Protein AF-A0AAD9JLD4-F1 (afdb_monomer)

Mean predicted aligned error: 12.04 Å

Nearest PDB structures (foldseek):
  6qv0-assembly1_A  TM=1.720E-01  e=9.709E-02  Thermotoga maritima MSB8
  8jx7-assembly1_A  TM=1.804E-01  e=4.639E-01  Homo sapiens
  6quz-assembly1_B  TM=1.844E-01  e=3.171E-01  Thermotoga maritima MSB8
  5i7d-assembly1_A  TM=1.392E-01  e=9.928E-01  Homo sapiens
  5i6j-assembly1_A-2  TM=1.726E-01  e=2.217E+00  Homo sapiens

InterPro domains:
  IPR008521 Magnesium transporter NIPA [PF05653] (6-295)
  IPR008521 Magnesium transporter NIPA [PTHR12570] (6-309)
  IPR037185 Multidrug transporter EmrE superfamily [SSF103481] (50-124)

Organism: Ridgeia piscesae (NCBI:txid27915)

pLDDT: mean 80.13, std 19.77, range [29.23, 97.0]

Radius of gyration: 28.31 Å; Cα contacts (8 Å, |Δi|>4): 436; chains: 1; bounding box: 98×69×74 Å

Structure (mmCIF, N/CA/C/O backbone):
data_AF-A0AAD9JLD4-F1
#
_entry.id   AF-A0AAD9JLD4-F1
#
loop_
_atom_site.group_PDB
_atom_site.id
_atom_site.type_symbol
_atom_site.label_atom_id
_atom_site.label_alt_id
_atom_site.label_comp_id
_atom_si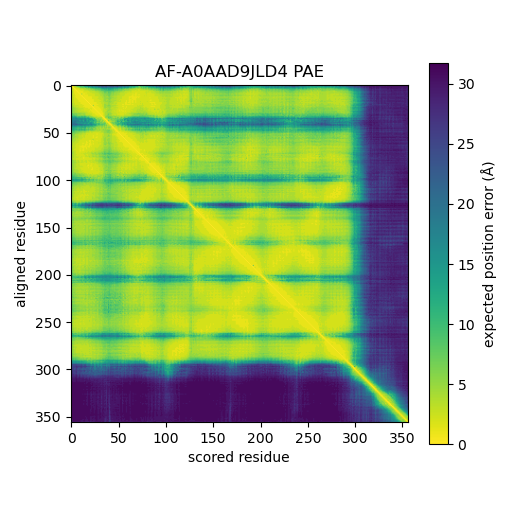te.label_asym_id
_atom_site.label_entity_id
_atom_site.label_seq_id
_atom_site.pdbx_PDB_ins_code
_atom_site.Cartn_x
_atom_site.Cartn_y
_atom_site.Cartn_z
_atom_site.occupancy
_atom_site.B_iso_or_equiv
_atom_site.auth_seq_id
_atom_site.auth_comp_id
_atom_site.auth_asym_id
_atom_site.auth_atom_id
_atom_site.pdbx_PDB_model_num
ATOM 1 N N . MET A 1 1 ? 25.766 -4.192 -7.483 1.00 49.06 1 MET A N 1
ATOM 2 C CA . MET A 1 1 ? 25.975 -3.222 -6.376 1.00 49.06 1 MET A CA 1
ATOM 3 C C . MET A 1 1 ? 24.962 -2.068 -6.400 1.00 49.06 1 MET A C 1
ATOM 5 O O . MET A 1 1 ? 24.533 -1.673 -5.326 1.00 49.06 1 MET A O 1
ATOM 9 N N . SER A 1 2 ? 24.531 -1.559 -7.571 1.00 63.84 2 SER A N 1
ATOM 10 C CA . SER A 1 2 ? 23.464 -0.533 -7.650 1.00 63.84 2 SER A CA 1
ATOM 11 C C . SER A 1 2 ? 22.071 -1.063 -7.278 1.00 63.84 2 SER A C 1
ATOM 13 O O . SER A 1 2 ? 21.377 -0.418 -6.512 1.00 63.84 2 SER A O 1
ATOM 15 N N . GLU A 1 3 ? 21.690 -2.261 -7.730 1.00 68.06 3 GLU A N 1
ATOM 16 C CA . GLU A 1 3 ? 20.344 -2.826 -7.496 1.00 68.06 3 GLU A CA 1
ATOM 17 C C . GLU A 1 3 ? 20.025 -3.064 -6.017 1.00 68.06 3 GLU A C 1
ATOM 19 O O . GLU A 1 3 ? 18.974 -2.686 -5.515 1.00 68.06 3 GLU A O 1
ATOM 24 N N . THR A 1 4 ? 20.966 -3.661 -5.281 1.00 77.88 4 THR A N 1
ATOM 25 C CA . THR A 1 4 ? 20.800 -3.897 -3.842 1.00 77.88 4 THR A CA 1
ATOM 26 C C . THR A 1 4 ? 20.688 -2.576 -3.082 1.00 77.88 4 THR A C 1
ATOM 28 O O . THR A 1 4 ? 19.932 -2.473 -2.122 1.00 77.88 4 THR A O 1
ATOM 31 N N . ARG A 1 5 ? 21.423 -1.551 -3.528 1.00 83.25 5 ARG A N 1
ATOM 32 C CA . ARG A 1 5 ? 21.362 -0.209 -2.951 1.00 83.25 5 ARG A CA 1
ATOM 33 C 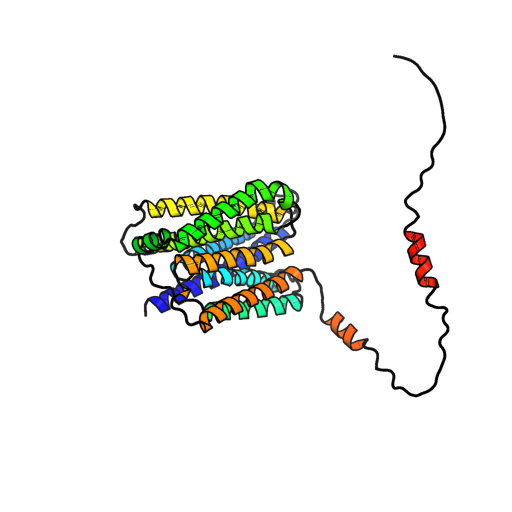C . ARG A 1 5 ? 20.001 0.437 -3.211 1.00 83.25 5 ARG A C 1
ATOM 35 O O . ARG A 1 5 ? 19.425 0.952 -2.261 1.00 83.25 5 ARG A O 1
ATOM 42 N N . ASP A 1 6 ? 19.481 0.368 -4.435 1.00 84.00 6 ASP A N 1
ATOM 43 C CA . ASP A 1 6 ? 18.162 0.910 -4.787 1.00 84.00 6 ASP A CA 1
ATOM 44 C C . ASP A 1 6 ? 17.058 0.233 -3.955 1.00 84.00 6 ASP A C 1
ATOM 46 O O . ASP A 1 6 ? 16.272 0.926 -3.313 1.00 84.00 6 ASP A O 1
ATOM 50 N N . PHE A 1 7 ? 17.099 -1.097 -3.811 1.00 86.75 7 PHE A N 1
ATOM 51 C CA . PHE A 1 7 ? 16.164 -1.830 -2.950 1.00 86.75 7 PHE A CA 1
ATOM 52 C C . PHE A 1 7 ? 16.200 -1.356 -1.486 1.00 86.75 7 PHE A C 1
ATOM 54 O O . PHE A 1 7 ? 15.153 -1.114 -0.884 1.00 86.75 7 PHE A O 1
ATOM 61 N N . TYR A 1 8 ? 17.392 -1.194 -0.895 1.00 90.00 8 TYR A N 1
ATOM 62 C CA . TYR A 1 8 ? 17.516 -0.707 0.485 1.00 90.00 8 TYR A CA 1
ATOM 63 C C . TYR A 1 8 ? 17.109 0.764 0.634 1.00 90.00 8 TYR A C 1
ATOM 65 O O . TYR A 1 8 ? 16.555 1.128 1.673 1.00 90.00 8 TYR A O 1
ATOM 73 N N . ILE A 1 9 ? 17.333 1.596 -0.389 1.00 90.75 9 ILE A N 1
ATOM 74 C CA . ILE A 1 9 ? 16.816 2.970 -0.435 1.00 90.75 9 ILE A CA 1
ATOM 75 C C . ILE A 1 9 ? 15.286 2.932 -0.416 1.00 90.75 9 ILE A C 1
ATOM 77 O O . ILE A 1 9 ? 14.678 3.574 0.439 1.00 90.75 9 ILE A O 1
ATOM 81 N N . GLY A 1 10 ? 14.661 2.135 -1.286 1.00 90.62 10 GLY A N 1
ATOM 82 C CA . GLY A 1 10 ? 13.208 1.985 -1.332 1.00 90.62 10 GLY A CA 1
ATOM 83 C C . GLY A 1 10 ? 12.623 1.453 -0.020 1.00 90.62 10 GLY A C 1
ATOM 84 O O . GLY A 1 10 ? 11.654 2.013 0.488 1.00 90.62 10 GLY A O 1
ATOM 85 N N . LEU A 1 11 ? 13.258 0.454 0.602 1.00 92.19 11 LEU A N 1
ATOM 86 C CA . LEU A 1 11 ? 12.875 -0.053 1.926 1.00 92.19 11 LEU A CA 1
ATOM 87 C C . LEU A 1 11 ? 12.987 1.028 3.019 1.00 92.19 11 LEU A C 1
ATOM 89 O O . LEU A 1 11 ? 12.086 1.179 3.850 1.00 92.19 11 LEU A O 1
ATOM 93 N N . GLY A 1 12 ? 14.077 1.798 3.022 1.00 93.88 12 GLY A N 1
ATOM 94 C CA . GLY A 1 12 ? 14.279 2.911 3.951 1.00 93.88 12 GLY A CA 1
ATOM 95 C C . GLY A 1 12 ? 13.224 4.008 3.783 1.00 93.88 12 GLY A C 1
ATOM 96 O O . GLY A 1 12 ? 12.674 4.498 4.772 1.00 93.88 12 GLY A O 1
ATOM 97 N N . LEU A 1 13 ? 12.875 4.349 2.540 1.00 94.00 13 LEU A N 1
ATOM 98 C CA . LEU A 1 13 ? 11.812 5.305 2.224 1.00 94.00 13 LEU A CA 1
ATOM 99 C C . LEU A 1 13 ? 10.430 4.767 2.646 1.00 94.00 13 LEU A C 1
ATOM 101 O O . LEU A 1 13 ? 9.673 5.474 3.312 1.00 94.00 13 LEU A O 1
ATOM 105 N N . ALA A 1 14 ? 10.108 3.505 2.354 1.00 93.88 14 ALA A N 1
ATOM 106 C CA . ALA A 1 14 ? 8.824 2.887 2.716 1.00 93.88 14 ALA A CA 1
ATOM 107 C C . ALA A 1 14 ? 8.619 2.797 4.242 1.00 93.88 14 ALA A C 1
ATOM 109 O O . ALA A 1 14 ? 7.539 3.073 4.772 1.00 93.88 14 ALA A O 1
ATOM 110 N N . THR A 1 15 ? 9.672 2.455 4.984 1.00 94.00 15 THR A N 1
ATOM 111 C CA . THR A 1 15 ? 9.620 2.420 6.453 1.00 94.00 15 THR A CA 1
ATOM 112 C C . THR A 1 15 ? 9.532 3.825 7.052 1.00 94.00 15 THR A C 1
ATOM 114 O O . THR A 1 15 ? 8.705 4.060 7.937 1.00 94.00 15 THR A O 1
ATOM 117 N N . SER A 1 16 ? 10.302 4.786 6.534 1.00 95.19 16 SER A N 1
ATOM 118 C CA . SER A 1 16 ? 10.269 6.185 6.991 1.00 95.19 16 SER A CA 1
ATOM 119 C C . SER A 1 16 ? 8.916 6.852 6.729 1.00 95.19 16 SER A C 1
ATOM 121 O O . SER A 1 16 ? 8.366 7.500 7.622 1.00 95.19 16 SER A O 1
ATOM 123 N N . SER A 1 17 ? 8.336 6.654 5.541 1.00 95.75 17 SER A N 1
ATOM 124 C CA . SER A 1 17 ? 6.987 7.139 5.219 1.00 95.75 17 SER A CA 1
ATOM 125 C C . SER A 1 17 ? 5.937 6.533 6.140 1.00 95.75 17 SER A C 1
ATOM 127 O O . SER A 1 17 ? 5.123 7.268 6.693 1.00 95.75 17 SER A O 1
ATOM 129 N N . SER A 1 18 ? 6.001 5.225 6.400 1.00 93.94 18 SER A N 1
ATOM 130 C CA . SER A 1 18 ? 5.081 4.555 7.324 1.00 93.94 18 SER A CA 1
ATOM 131 C C . SER A 1 18 ? 5.139 5.151 8.734 1.00 93.94 18 SER A C 1
ATOM 133 O O . SER A 1 18 ? 4.098 5.379 9.353 1.00 93.94 18 SER A O 1
ATOM 135 N N . VAL A 1 19 ? 6.337 5.468 9.236 1.00 94.62 19 VAL A N 1
ATOM 136 C CA . VAL A 1 19 ? 6.508 6.133 10.539 1.00 94.62 19 VAL A CA 1
ATOM 137 C C . VAL A 1 19 ? 5.909 7.540 10.533 1.00 94.62 19 VAL A C 1
ATOM 139 O O . VAL A 1 19 ? 5.205 7.903 11.481 1.00 94.62 19 VAL A O 1
ATOM 142 N N . LEU A 1 20 ? 6.144 8.324 9.478 1.00 94.56 20 LEU A N 1
ATOM 143 C CA . LEU A 1 20 ? 5.601 9.680 9.344 1.00 94.56 20 LEU A CA 1
ATOM 144 C C . LEU A 1 20 ? 4.073 9.681 9.248 1.00 94.56 20 LEU A C 1
ATOM 146 O O . LEU A 1 20 ? 3.416 10.377 10.026 1.00 94.56 20 LEU A O 1
ATOM 150 N N . ILE A 1 21 ? 3.506 8.852 8.369 1.00 93.81 21 ILE A N 1
ATOM 151 C CA . ILE A 1 21 ? 2.057 8.691 8.194 1.00 93.81 21 ILE A CA 1
ATOM 152 C C . ILE A 1 21 ? 1.430 8.221 9.509 1.00 93.81 21 ILE A C 1
ATOM 154 O O . ILE A 1 21 ? 0.474 8.835 9.991 1.00 93.81 21 ILE A O 1
ATOM 158 N N . GLY A 1 22 ? 2.008 7.202 10.149 1.00 91.12 22 GLY A N 1
ATOM 159 C CA . GLY A 1 22 ? 1.519 6.676 11.421 1.00 91.12 22 GLY A CA 1
ATOM 160 C C . GLY A 1 22 ? 1.527 7.720 12.544 1.00 91.12 22 GLY A C 1
ATOM 161 O O . GLY A 1 22 ? 0.554 7.860 13.292 1.00 91.12 22 GLY A O 1
ATOM 162 N N . SER A 1 23 ? 2.596 8.512 12.630 1.00 92.75 23 SER A N 1
ATOM 163 C CA . SER A 1 23 ? 2.719 9.607 13.601 1.00 92.75 23 SER A CA 1
ATOM 164 C C . SER A 1 23 ? 1.729 10.741 13.319 1.00 92.75 23 SER A C 1
ATOM 166 O O . SER A 1 23 ? 1.134 11.288 14.252 1.00 92.75 23 SER A O 1
ATOM 168 N N . SER A 1 24 ? 1.488 11.048 12.039 1.00 93.44 24 SER A N 1
ATOM 169 C CA . SER A 1 24 ? 0.576 12.110 11.600 1.00 93.44 24 SER A CA 1
ATOM 170 C C . SER A 1 24 ? -0.837 11.928 12.158 1.00 93.44 24 SER A C 1
ATOM 172 O O . SER A 1 24 ? -1.464 12.893 12.598 1.00 93.44 24 SER A O 1
ATOM 174 N N . PHE A 1 25 ? -1.336 10.686 12.207 1.00 89.50 25 PHE A N 1
ATOM 175 C CA . PHE A 1 25 ? -2.661 10.386 12.747 1.00 89.50 25 PHE A CA 1
ATOM 176 C C . PHE A 1 25 ? -2.768 10.741 14.228 1.00 89.50 25 PHE A C 1
ATOM 178 O O . PHE A 1 25 ? -3.788 11.277 14.656 1.00 89.50 25 PHE A O 1
ATOM 185 N N . ILE A 1 26 ? -1.713 10.490 15.001 1.00 91.88 26 ILE A N 1
ATOM 186 C CA . ILE A 1 26 ? -1.709 10.725 16.447 1.00 91.88 26 ILE A CA 1
ATOM 187 C C . ILE A 1 26 ? -1.562 12.208 16.764 1.00 91.88 26 ILE A C 1
ATOM 189 O O . ILE A 1 26 ? -2.278 12.718 17.625 1.00 91.88 26 ILE A O 1
ATOM 193 N N . VAL A 1 27 ? -0.716 12.917 16.016 1.00 89.75 27 VAL A N 1
ATOM 194 C CA . VAL A 1 27 ? -0.584 14.377 16.110 1.00 89.75 27 VAL A CA 1
ATOM 195 C C . VAL A 1 27 ? -1.914 15.063 15.777 1.00 89.75 27 VAL A C 1
ATOM 197 O O . VAL A 1 27 ? -2.408 15.853 16.583 1.00 89.75 27 VAL A O 1
ATOM 200 N N . LYS A 1 28 ? -2.561 14.689 14.660 1.00 88.56 28 LYS A N 1
ATOM 201 C CA . LYS A 1 28 ? -3.892 15.207 14.288 1.00 88.56 28 LYS A CA 1
ATOM 202 C C . LYS A 1 28 ? -4.943 14.888 15.347 1.00 88.56 28 LYS A C 1
ATOM 204 O O . LYS A 1 28 ? -5.717 15.763 15.720 1.00 88.56 28 LYS A O 1
ATOM 209 N N . LYS A 1 29 ? -4.966 13.652 15.858 1.00 86.62 29 LYS A N 1
ATOM 210 C CA . LYS A 1 29 ? -5.909 13.238 16.906 1.00 86.62 29 LYS A CA 1
ATOM 211 C C . LYS A 1 29 ? -5.729 14.061 18.183 1.00 86.62 29 LYS A C 1
ATOM 213 O O . LYS A 1 29 ? -6.723 14.493 18.758 1.00 86.62 29 LYS A O 1
ATOM 218 N N . LYS A 1 30 ? -4.486 14.329 18.591 1.00 86.56 30 LYS A N 1
ATOM 219 C CA . LYS A 1 30 ? -4.175 15.158 19.762 1.00 86.56 30 LYS A CA 1
ATOM 220 C C . LYS A 1 30 ? -4.613 16.615 19.572 1.00 86.56 30 LYS A C 1
ATOM 222 O O . LYS A 1 30 ? -5.227 17.164 20.480 1.00 86.56 30 LYS A O 1
ATOM 227 N N . ALA A 1 31 ? -4.372 17.201 18.397 1.00 85.62 31 ALA A N 1
ATOM 228 C CA . ALA A 1 31 ? -4.860 18.543 18.055 1.00 85.62 31 ALA A CA 1
ATOM 229 C C . ALA A 1 31 ? -6.398 18.611 18.097 1.00 85.62 31 ALA A C 1
ATOM 231 O O . ALA A 1 31 ? -6.987 19.503 18.700 1.00 85.62 31 ALA A O 1
ATOM 232 N N . LEU A 1 32 ? -7.067 17.596 17.542 1.00 85.25 32 LEU A N 1
ATOM 233 C CA . LEU A 1 32 ? -8.528 17.508 17.545 1.00 85.25 32 LEU A CA 1
ATOM 234 C C . LEU A 1 32 ? -9.127 17.361 18.954 1.00 85.25 32 LEU A C 1
ATOM 236 O O . LEU A 1 32 ? -10.206 17.887 19.217 1.00 85.25 32 LEU A O 1
ATOM 240 N N . GLN A 1 33 ? -8.443 16.658 19.858 1.00 82.56 33 GLN A N 1
ATOM 241 C CA . GLN A 1 33 ? -8.863 16.498 21.255 1.00 82.56 33 GLN A CA 1
ATOM 242 C C . GLN A 1 33 ? -8.641 17.755 22.109 1.00 82.56 33 GLN A C 1
ATOM 244 O O . GLN A 1 33 ? -9.281 17.883 23.149 1.00 82.56 33 GLN A O 1
ATOM 249 N N . ALA A 1 34 ? -7.764 18.673 21.688 1.00 81.19 34 ALA A N 1
ATOM 250 C CA . ALA A 1 34 ? -7.479 19.915 22.408 1.00 81.19 34 ALA A CA 1
ATOM 251 C C . ALA A 1 34 ? -8.560 21.000 22.216 1.00 81.19 34 ALA A C 1
ATOM 253 O O . ALA A 1 34 ? -8.536 22.024 22.898 1.00 81.19 34 ALA A O 1
ATOM 254 N N . LEU A 1 35 ? -9.516 20.790 21.305 1.00 81.06 35 LEU A N 1
ATOM 255 C CA . LEU A 1 35 ? -10.578 21.749 21.003 1.00 81.06 35 LEU A CA 1
ATOM 256 C C . LEU A 1 35 ? -11.805 21.550 21.893 1.00 81.06 35 LEU A C 1
ATOM 258 O O . LEU A 1 35 ? -12.237 20.427 22.146 1.00 81.06 35 LEU A O 1
ATOM 262 N N . SER A 1 36 ? -12.419 22.664 22.298 1.00 67.25 36 SER A N 1
ATOM 263 C CA . SER A 1 36 ? -13.660 22.677 23.083 1.00 67.25 36 SER A CA 1
ATOM 264 C C . SER A 1 36 ? -14.879 22.222 22.275 1.00 67.25 36 SER A C 1
ATOM 266 O O . SER A 1 36 ? -15.717 21.480 22.782 1.00 67.25 36 SER A O 1
ATOM 268 N N . VAL A 1 37 ? -14.965 22.632 21.006 1.00 75.69 37 VAL A N 1
ATOM 269 C CA . VAL A 1 37 ? -15.994 22.181 20.062 1.00 75.69 37 VAL A CA 1
ATOM 270 C C . VAL A 1 37 ? -15.392 21.109 19.169 1.00 75.69 37 VAL A C 1
ATOM 272 O O . VAL A 1 37 ? -14.406 21.347 18.467 1.00 75.69 37 VAL A O 1
ATOM 275 N N . ARG A 1 38 ? -15.998 19.920 19.173 1.00 73.75 38 ARG A N 1
ATOM 276 C CA . ARG A 1 38 ? -15.543 18.819 18.323 1.00 73.75 38 ARG A CA 1
ATOM 277 C C . ARG A 1 38 ? -15.758 19.172 16.853 1.00 73.75 38 ARG A C 1
ATOM 279 O O . ARG A 1 38 ? -16.821 19.659 16.476 1.00 73.75 38 ARG A O 1
ATOM 286 N N . ALA A 1 39 ? -14.788 18.831 16.006 1.00 70.56 39 ALA A N 1
ATOM 287 C CA . ALA A 1 39 ? -14.891 19.044 14.560 1.00 70.56 39 ALA A CA 1
ATOM 288 C C . ALA A 1 39 ? -16.150 18.388 13.950 1.00 70.56 39 ALA A C 1
ATOM 290 O O . ALA A 1 39 ? -16.803 18.981 13.100 1.00 70.56 39 ALA A O 1
ATOM 291 N N . GLY A 1 40 ? -16.563 17.221 14.464 1.00 63.88 40 GLY A N 1
ATOM 292 C CA . GLY A 1 40 ? -17.792 16.529 14.043 1.00 63.88 40 GLY A CA 1
ATOM 293 C C . GLY A 1 40 ? -19.108 17.235 14.407 1.00 63.88 40 GLY A C 1
ATOM 294 O O . GLY A 1 40 ? -20.164 16.778 13.996 1.00 63.88 40 GLY A O 1
ATOM 295 N N . GLN A 1 41 ? -19.061 18.333 15.166 1.00 69.69 41 GLN A N 1
ATOM 296 C CA . GLN A 1 41 ? -20.218 19.170 15.514 1.00 69.69 41 GLN A CA 1
ATOM 297 C C . GLN A 1 41 ? -20.224 20.504 14.738 1.00 69.69 41 GLN A C 1
ATOM 299 O O . GLN A 1 41 ? -20.912 21.441 15.130 1.00 69.69 41 GLN A O 1
ATOM 304 N N . GLY A 1 42 ? -19.439 20.614 13.656 1.00 67.75 42 GLY A N 1
ATOM 305 C CA . GLY A 1 42 ? -19.361 21.818 12.815 1.00 67.75 42 GLY A CA 1
ATOM 306 C C . GLY A 1 42 ? -18.329 22.860 13.269 1.00 67.75 42 GLY A C 1
ATOM 307 O O . GLY A 1 42 ? -18.333 23.987 12.781 1.00 67.75 42 GLY A O 1
ATOM 308 N N . GLY A 1 43 ? -17.437 22.509 14.203 1.00 74.19 43 GLY A N 1
ATOM 309 C CA . GLY A 1 43 ? -16.376 23.398 14.682 1.00 74.19 43 GLY A CA 1
ATOM 310 C C . GLY A 1 43 ? -15.138 23.409 13.777 1.00 74.19 43 GLY A C 1
ATOM 311 O O . GLY A 1 43 ? -14.410 22.423 13.708 1.00 74.19 43 GLY A O 1
ATOM 312 N N . TYR A 1 44 ? -14.824 24.556 13.168 1.00 78.38 44 TYR A N 1
ATOM 313 C CA . TYR A 1 44 ? -13.614 24.755 12.343 1.00 78.38 44 TYR A CA 1
ATOM 314 C C . TYR A 1 44 ? -12.374 25.215 13.137 1.00 78.38 44 TYR A C 1
ATOM 316 O O . TYR A 1 44 ? -11.368 25.618 12.555 1.00 78.38 44 TYR A O 1
ATOM 324 N N . GLY A 1 45 ? -12.421 25.170 14.474 1.00 77.38 45 GLY A N 1
ATOM 325 C CA . GLY A 1 45 ? -11.354 25.692 15.340 1.00 77.38 45 GLY A CA 1
ATOM 326 C C . GLY A 1 45 ? -9.994 25.009 15.153 1.00 77.38 45 GLY A C 1
ATOM 327 O O . GLY A 1 45 ? -8.963 25.647 15.351 1.00 77.38 45 GLY A O 1
ATOM 328 N N . TYR A 1 46 ? -9.979 23.749 14.704 1.00 79.50 46 TYR A N 1
ATOM 329 C CA . TYR A 1 46 ? -8.748 22.985 14.470 1.00 79.50 46 TYR A CA 1
ATOM 330 C C . TYR A 1 46 ? -7.860 23.590 13.376 1.00 79.50 46 TYR A C 1
ATOM 332 O O . TYR A 1 46 ? -6.649 23.405 13.411 1.00 79.50 46 TYR A O 1
ATOM 340 N N . LEU A 1 47 ? -8.431 24.350 12.432 1.00 84.69 47 LEU A N 1
ATOM 341 C CA . LEU A 1 47 ? -7.671 24.989 11.350 1.00 84.69 47 LEU A CA 1
ATOM 342 C C . LEU A 1 47 ? -6.706 26.070 11.857 1.00 84.69 47 LEU A C 1
ATOM 344 O O . LEU A 1 47 ? -5.789 26.455 11.134 1.00 84.69 47 LEU A O 1
ATOM 348 N N . ARG A 1 48 ? -6.905 26.568 13.085 1.00 80.94 48 ARG A N 1
ATOM 349 C CA . ARG A 1 48 ? -6.009 27.533 13.738 1.00 80.94 48 ARG A CA 1
ATOM 350 C C . ARG A 1 48 ? -4.932 26.867 14.595 1.00 80.94 48 ARG A C 1
ATOM 352 O O . ARG A 1 48 ? -4.010 27.554 15.023 1.00 80.94 48 ARG A O 1
ATOM 359 N N . ASP A 1 49 ? -5.042 25.566 14.859 1.00 85.19 49 ASP A N 1
ATOM 360 C CA . ASP A 1 49 ? -4.092 24.845 15.703 1.00 85.19 49 ASP A CA 1
ATOM 361 C C . ASP A 1 49 ? -2.825 24.490 14.893 1.00 85.19 49 ASP A C 1
ATOM 363 O O . ASP A 1 49 ? -2.914 23.749 13.904 1.00 85.19 49 ASP A O 1
ATOM 367 N N . PRO A 1 50 ? -1.630 24.978 15.282 1.00 88.06 50 PRO A N 1
ATOM 368 C CA . PRO A 1 50 ? -0.384 24.627 14.602 1.00 88.06 50 PRO A CA 1
ATOM 369 C C . PRO A 1 50 ? -0.075 23.124 14.678 1.00 88.06 50 PRO A C 1
ATOM 371 O O . PRO A 1 50 ? 0.567 22.585 13.774 1.00 88.06 50 PRO A O 1
ATOM 374 N N . LEU A 1 51 ? -0.555 22.421 15.710 1.00 87.75 51 LEU A N 1
ATOM 375 C CA . LEU A 1 51 ? -0.374 20.979 15.856 1.00 87.75 51 LEU A CA 1
ATOM 376 C C . LEU A 1 51 ? -1.180 20.204 14.803 1.00 87.75 51 LEU A C 1
ATOM 378 O O . LEU A 1 51 ? -0.713 19.180 14.303 1.00 87.75 51 LEU A O 1
ATOM 382 N N . TRP A 1 52 ? -2.358 20.701 14.414 1.00 90.62 52 TRP A N 1
ATOM 383 C CA . TRP A 1 52 ? -3.139 20.095 13.334 1.00 90.62 52 TRP A CA 1
ATOM 384 C C . TRP A 1 52 ? -2.410 20.213 11.992 1.00 90.62 52 TRP A C 1
ATOM 386 O O . TRP A 1 52 ? -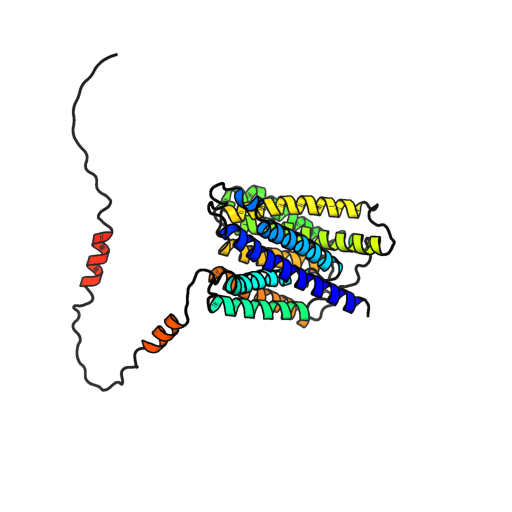2.264 19.214 11.282 1.00 90.62 52 TRP A O 1
ATOM 396 N N . TRP A 1 53 ? -1.877 21.400 11.683 1.00 90.50 53 TRP A N 1
ATOM 397 C CA . TRP A 1 53 ? -1.082 21.625 10.474 1.00 90.50 53 TRP A CA 1
ATOM 398 C C . TRP A 1 53 ? 0.206 20.807 10.463 1.00 90.50 53 TRP A C 1
ATOM 400 O O . TRP A 1 53 ? 0.533 20.242 9.424 1.00 90.50 53 TRP A O 1
ATOM 410 N N . LEU A 1 54 ? 0.887 20.656 11.604 1.00 92.25 54 LEU A N 1
ATOM 411 C CA . LEU A 1 54 ? 2.028 19.742 11.726 1.00 92.25 54 LEU A CA 1
ATOM 412 C C . LEU A 1 54 ? 1.631 18.304 11.362 1.00 92.25 54 LEU A C 1
ATOM 414 O O . LEU A 1 54 ? 2.333 17.620 10.623 1.00 92.25 54 LEU A O 1
ATOM 418 N N . GLY A 1 55 ? 0.475 17.844 11.837 1.00 89.62 55 GLY A N 1
ATOM 419 C CA . GLY A 1 55 ? -0.052 16.538 11.461 1.00 89.62 55 GLY A CA 1
ATOM 420 C C . GLY A 1 55 ? -0.361 16.422 9.962 1.00 89.62 55 GLY A C 1
ATOM 421 O O . GLY A 1 55 ? -0.092 15.387 9.356 1.00 89.62 55 GLY A O 1
ATOM 422 N N . MET A 1 56 ? -0.882 17.475 9.334 1.00 87.94 56 MET A N 1
ATOM 423 C CA . MET A 1 56 ? -1.129 17.498 7.887 1.00 87.94 56 MET A CA 1
ATOM 424 C C . MET A 1 56 ? 0.170 17.505 7.069 1.00 87.94 56 MET A C 1
ATOM 426 O O . MET A 1 56 ? 0.272 16.757 6.096 1.00 87.94 56 MET A O 1
ATOM 430 N N . THR A 1 57 ? 1.183 18.279 7.471 1.00 91.50 57 THR A N 1
ATOM 431 C CA . THR A 1 57 ? 2.478 18.323 6.771 1.00 91.50 57 THR A CA 1
ATOM 432 C C . THR A 1 57 ? 3.246 17.011 6.907 1.00 91.50 57 THR A C 1
ATOM 434 O O . THR A 1 57 ? 3.829 16.559 5.924 1.00 91.50 57 THR A O 1
ATOM 437 N N . MET A 1 58 ? 3.192 16.351 8.071 1.00 92.75 58 MET A N 1
ATOM 438 C CA . MET A 1 58 ? 3.752 15.004 8.262 1.00 92.75 58 MET A CA 1
ATOM 439 C C . MET A 1 58 ? 3.062 13.951 7.388 1.00 92.75 58 MET A C 1
ATOM 441 O O . MET A 1 58 ? 3.723 13.049 6.880 1.00 92.75 58 MET A O 1
ATOM 445 N N . MET A 1 59 ? 1.740 14.050 7.210 1.00 92.44 59 MET A N 1
ATOM 446 C CA . MET A 1 59 ? 1.010 13.158 6.306 1.00 92.44 59 MET A CA 1
ATOM 447 C C . MET A 1 59 ? 1.440 13.392 4.854 1.00 92.44 59 MET A C 1
ATOM 449 O O . MET A 1 59 ? 1.790 12.437 4.170 1.00 92.44 59 MET A O 1
ATOM 453 N N . ALA A 1 60 ? 1.472 14.649 4.403 1.00 90.12 60 ALA A N 1
ATOM 454 C CA . ALA A 1 60 ? 1.865 14.992 3.038 1.00 90.12 60 ALA A CA 1
ATOM 455 C C . ALA A 1 60 ? 3.306 14.560 2.718 1.00 90.12 60 ALA A C 1
ATOM 457 O O . ALA A 1 60 ? 3.548 13.952 1.679 1.00 90.12 60 ALA A O 1
ATOM 458 N N . SER A 1 61 ? 4.261 14.813 3.620 1.00 92.88 61 SER A N 1
ATOM 459 C CA . SER A 1 61 ? 5.648 14.371 3.431 1.00 92.88 61 SER A CA 1
ATOM 460 C C . SER A 1 61 ? 5.773 12.849 3.442 1.00 92.88 61 SER A C 1
ATOM 462 O O . SER A 1 61 ? 6.501 12.294 2.620 1.00 92.88 61 SER A O 1
ATOM 464 N N . GLY A 1 62 ? 5.028 12.170 4.318 1.00 92.44 62 GLY A N 1
ATOM 465 C CA . GLY A 1 62 ? 4.941 10.716 4.353 1.00 92.44 62 GLY A CA 1
ATOM 466 C C . GLY A 1 62 ? 4.457 10.127 3.027 1.00 92.44 62 GLY A C 1
ATOM 467 O O . GLY A 1 62 ? 5.103 9.224 2.505 1.00 92.44 62 GLY A O 1
ATOM 468 N N . GLU A 1 63 ? 3.394 10.676 2.438 1.00 90.75 63 GLU A N 1
ATOM 469 C CA . GLU A 1 63 ? 2.888 10.235 1.129 1.00 90.75 63 GLU A CA 1
ATOM 470 C C . GLU A 1 63 ? 3.881 10.514 -0.011 1.00 90.75 63 GLU A C 1
ATOM 472 O O . GLU A 1 63 ? 4.093 9.651 -0.861 1.00 90.75 63 GLU A O 1
ATOM 477 N N . CYS A 1 64 ? 4.568 11.663 -0.009 1.00 90.25 64 CYS A N 1
ATOM 478 C CA . CYS A 1 64 ? 5.623 11.947 -0.991 1.00 90.25 64 CYS A CA 1
ATOM 479 C C . CYS A 1 64 ? 6.791 10.952 -0.893 1.00 90.25 64 CYS A C 1
ATOM 481 O O . CYS A 1 64 ? 7.304 10.487 -1.911 1.00 90.25 64 CYS A O 1
ATOM 483 N N . ILE A 1 65 ? 7.207 10.601 0.327 1.00 93.38 65 ILE A N 1
ATOM 484 C CA . ILE A 1 65 ? 8.265 9.611 0.564 1.00 93.38 65 ILE A CA 1
ATOM 485 C C . ILE A 1 65 ? 7.788 8.206 0.168 1.00 93.38 65 ILE A C 1
ATOM 487 O O . ILE A 1 65 ? 8.564 7.437 -0.394 1.00 93.38 65 ILE A O 1
ATOM 491 N N . ASN A 1 66 ? 6.519 7.872 0.416 1.00 93.50 66 ASN A N 1
ATOM 492 C CA . ASN A 1 66 ? 5.913 6.608 -0.003 1.00 93.50 66 ASN A CA 1
ATOM 493 C C . ASN A 1 66 ? 5.870 6.494 -1.535 1.00 93.50 66 ASN A C 1
ATOM 495 O O . ASN A 1 66 ? 6.250 5.472 -2.100 1.00 93.50 66 ASN A O 1
ATOM 499 N N . PHE A 1 67 ? 5.491 7.576 -2.219 1.00 90.12 67 PHE A N 1
ATOM 500 C CA . PHE A 1 67 ? 5.564 7.665 -3.675 1.00 90.12 67 PHE A CA 1
ATOM 501 C C . PHE A 1 67 ? 6.997 7.470 -4.183 1.00 90.12 67 PHE A C 1
ATOM 503 O O . PHE A 1 67 ? 7.224 6.671 -5.089 1.00 90.12 67 PHE A O 1
ATOM 510 N N . ALA A 1 68 ? 7.976 8.132 -3.558 1.00 90.19 68 ALA A N 1
ATOM 511 C CA . ALA A 1 68 ? 9.383 7.935 -3.890 1.00 90.19 68 ALA A CA 1
ATOM 512 C C . ALA A 1 68 ? 9.829 6.479 -3.672 1.00 90.19 68 ALA A C 1
ATOM 514 O O . ALA A 1 68 ? 10.579 5.954 -4.487 1.00 90.19 68 ALA A O 1
ATOM 515 N N . ALA A 1 69 ? 9.340 5.796 -2.631 1.00 91.75 69 ALA A N 1
ATOM 516 C CA . ALA A 1 69 ? 9.667 4.393 -2.377 1.00 91.75 69 ALA A CA 1
ATOM 517 C C . ALA A 1 69 ? 9.263 3.472 -3.542 1.00 91.75 69 ALA A C 1
ATOM 519 O O . ALA A 1 69 ? 10.039 2.585 -3.897 1.00 91.75 69 ALA A O 1
ATOM 520 N N . TYR A 1 70 ? 8.118 3.716 -4.192 1.00 88.06 70 TYR A N 1
ATOM 521 C CA . TYR A 1 70 ? 7.692 2.95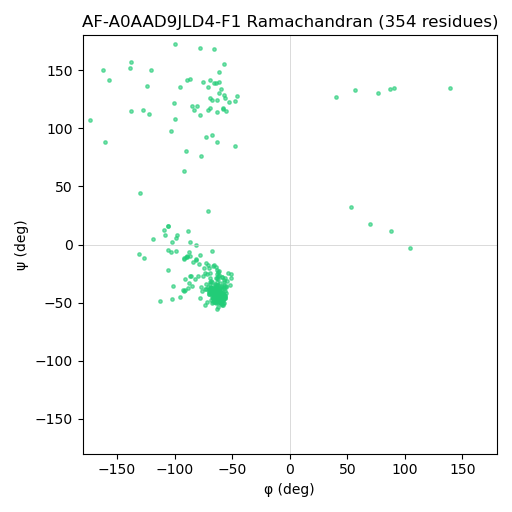2 -5.375 1.00 88.06 70 TYR A CA 1
ATOM 522 C C . TYR A 1 70 ? 8.626 3.104 -6.586 1.00 88.06 70 TYR A C 1
ATOM 524 O O . TYR A 1 70 ? 8.584 2.260 -7.475 1.00 88.06 70 TYR A O 1
ATOM 532 N N . ALA A 1 71 ? 9.467 4.143 -6.634 1.00 86.88 71 ALA A N 1
ATOM 533 C CA . ALA A 1 71 ? 10.457 4.328 -7.699 1.00 86.88 71 ALA A CA 1
ATOM 534 C C . ALA A 1 71 ? 11.747 3.505 -7.494 1.00 86.88 71 ALA A C 1
ATOM 536 O O . ALA A 1 71 ? 12.574 3.429 -8.403 1.00 86.88 71 ALA A O 1
ATOM 537 N N . PHE A 1 72 ? 11.947 2.940 -6.297 1.00 86.06 72 PHE A N 1
ATOM 538 C CA . PHE A 1 72 ? 13.172 2.225 -5.913 1.00 86.06 72 PHE A CA 1
ATOM 539 C C . PHE A 1 72 ? 12.925 0.810 -5.368 1.00 86.06 72 PHE A C 1
ATOM 541 O O . PHE A 1 72 ? 13.881 0.065 -5.154 1.00 86.06 72 PHE A O 1
ATOM 548 N N . ALA A 1 73 ? 11.674 0.458 -5.064 1.00 88.44 73 ALA A N 1
ATOM 549 C CA . ALA A 1 73 ? 11.306 -0.828 -4.492 1.00 88.44 73 ALA A CA 1
ATOM 550 C C . ALA A 1 73 ? 10.021 -1.393 -5.120 1.00 88.44 73 ALA A C 1
ATOM 552 O O . ALA A 1 73 ? 9.126 -0.646 -5.529 1.00 88.44 73 ALA A O 1
ATOM 553 N N . PRO A 1 74 ? 9.879 -2.732 -5.138 1.00 86.31 74 PRO A N 1
ATOM 554 C CA . PRO A 1 74 ? 8.710 -3.397 -5.697 1.00 86.31 74 PRO A CA 1
ATOM 555 C C . PRO A 1 74 ? 7.434 -3.060 -4.917 1.00 86.31 74 PRO A C 1
ATOM 557 O O . PRO A 1 74 ? 7.407 -3.082 -3.682 1.00 86.31 74 PRO A O 1
ATOM 560 N N . ALA A 1 75 ? 6.334 -2.842 -5.644 1.00 88.56 75 ALA A N 1
ATOM 561 C CA . ALA A 1 75 ? 5.028 -2.574 -5.044 1.00 88.56 75 ALA A CA 1
ATOM 562 C C . ALA A 1 75 ? 4.554 -3.740 -4.158 1.00 88.56 75 ALA A C 1
ATOM 564 O O . ALA A 1 75 ? 3.969 -3.511 -3.100 1.00 88.56 75 ALA A O 1
ATOM 565 N N . THR A 1 76 ? 4.916 -4.974 -4.535 1.00 88.38 76 THR A N 1
ATOM 566 C CA . THR A 1 76 ? 4.719 -6.210 -3.759 1.00 88.38 76 THR A CA 1
ATOM 567 C C . THR A 1 76 ? 5.224 -6.108 -2.312 1.00 88.38 76 THR A C 1
ATOM 569 O O . THR A 1 76 ? 4.675 -6.765 -1.434 1.00 88.38 76 THR A O 1
ATOM 572 N N . MET A 1 77 ? 6.235 -5.275 -2.040 1.00 91.44 77 MET A N 1
ATOM 573 C CA . MET A 1 77 ? 6.790 -5.058 -0.698 1.00 91.44 77 MET A CA 1
ATOM 574 C C . MET A 1 77 ? 6.314 -3.742 -0.076 1.00 91.44 77 MET A C 1
ATOM 576 O O . MET A 1 77 ? 5.862 -3.732 1.070 1.00 91.44 77 MET A O 1
ATOM 580 N N . VAL A 1 78 ? 6.365 -2.642 -0.834 1.00 91.44 78 VAL A N 1
ATOM 581 C CA . VAL A 1 78 ? 6.014 -1.300 -0.335 1.00 91.44 78 VAL A CA 1
ATOM 582 C C . VAL A 1 78 ? 4.562 -1.247 0.151 1.00 91.44 78 VAL A C 1
ATOM 584 O O . VAL A 1 78 ? 4.282 -0.693 1.215 1.00 91.44 78 VAL A O 1
ATOM 587 N N . THR A 1 79 ? 3.634 -1.872 -0.577 1.00 91.25 79 THR A N 1
ATOM 588 C CA . THR A 1 79 ? 2.210 -1.828 -0.234 1.00 91.25 79 THR A CA 1
ATOM 589 C C . THR A 1 79 ? 1.880 -2.561 1.072 1.00 91.25 79 THR A C 1
ATOM 591 O O . THR A 1 79 ? 1.267 -1.933 1.943 1.00 91.25 79 THR A O 1
ATOM 594 N N . PRO A 1 80 ? 2.313 -3.821 1.297 1.00 88.56 80 PRO A N 1
ATOM 595 C CA . PRO A 1 80 ? 2.133 -4.460 2.595 1.00 88.56 80 PRO A CA 1
ATOM 596 C C . PRO A 1 80 ? 2.761 -3.679 3.755 1.00 88.56 80 PRO A C 1
ATOM 598 O O . PRO A 1 80 ? 2.164 -3.596 4.833 1.00 88.56 80 PRO A O 1
ATOM 601 N N . LEU A 1 81 ? 3.922 -3.053 3.529 1.00 89.56 81 LEU A N 1
ATOM 602 C CA . LEU A 1 81 ? 4.637 -2.271 4.542 1.00 89.56 81 LEU A CA 1
ATOM 603 C C . LEU A 1 81 ? 3.842 -1.076 5.063 1.00 89.56 81 LEU A C 1
ATOM 605 O O . LEU A 1 81 ? 4.053 -0.680 6.209 1.00 89.56 81 LEU A O 1
ATOM 609 N N . GLY A 1 82 ? 2.867 -0.571 4.302 1.00 87.31 82 GLY A N 1
ATOM 610 C CA . GLY A 1 82 ? 1.931 0.449 4.774 1.00 87.31 82 GLY A CA 1
ATOM 611 C C . GLY A 1 82 ? 1.213 0.064 6.079 1.00 87.31 82 GLY A C 1
ATOM 612 O O . GLY A 1 82 ? 0.859 0.946 6.864 1.00 87.31 82 GLY A O 1
ATOM 613 N N . ALA A 1 83 ? 1.080 -1.234 6.391 1.00 88.81 83 ALA A N 1
ATOM 614 C CA . ALA A 1 83 ? 0.569 -1.723 7.677 1.00 88.81 83 ALA A CA 1
ATOM 615 C C . ALA A 1 83 ? 1.389 -1.248 8.889 1.00 88.81 83 ALA A C 1
ATOM 617 O O . ALA A 1 83 ? 0.847 -1.089 9.987 1.00 88.81 83 ALA A O 1
ATOM 618 N N . LEU A 1 84 ? 2.687 -0.982 8.701 1.00 90.62 84 LEU A N 1
ATOM 619 C CA . LEU A 1 84 ? 3.553 -0.438 9.745 1.00 90.62 84 LEU A CA 1
ATOM 620 C C . LEU A 1 84 ? 3.084 0.947 10.203 1.00 90.62 84 LEU A C 1
ATOM 622 O O . LEU A 1 84 ? 3.246 1.270 11.377 1.00 90.62 84 LEU A O 1
ATOM 626 N N . SER A 1 85 ? 2.444 1.742 9.336 1.00 90.88 85 SER A N 1
ATOM 627 C CA . SER A 1 85 ? 1.882 3.039 9.738 1.00 90.88 85 SER A CA 1
ATOM 628 C C . SER A 1 85 ? 0.785 2.884 10.795 1.00 90.88 85 SER A C 1
ATOM 630 O O . SER A 1 85 ? 0.778 3.611 11.789 1.00 90.88 85 SER A O 1
ATOM 632 N N . VAL A 1 86 ? -0.073 1.866 10.654 1.00 88.12 86 VAL A N 1
ATOM 633 C CA . VAL A 1 86 ? -1.133 1.538 11.619 1.00 88.12 86 VAL A CA 1
ATOM 634 C C . VAL A 1 86 ? -0.525 1.092 12.950 1.00 88.12 86 VAL A C 1
ATOM 636 O O . VAL A 1 86 ? -0.979 1.519 14.013 1.00 88.12 86 VAL A O 1
ATOM 639 N N . LEU A 1 87 ? 0.542 0.288 12.901 1.00 89.12 87 LEU A N 1
ATOM 640 C CA . LEU A 1 87 ? 1.290 -0.136 14.087 1.00 89.12 87 LEU A CA 1
ATOM 641 C C . LEU A 1 87 ? 1.908 1.065 14.813 1.00 89.12 87 LEU A C 1
ATOM 643 O O . LEU A 1 87 ? 1.740 1.204 16.027 1.00 89.12 87 LEU A O 1
ATOM 647 N N . VAL A 1 88 ? 2.583 1.957 14.082 1.00 90.56 88 VAL A N 1
ATOM 648 C CA . VAL A 1 88 ? 3.191 3.174 14.641 1.00 90.56 88 VAL A CA 1
ATOM 649 C C . VAL A 1 88 ? 2.122 4.061 15.276 1.00 90.56 88 VAL A C 1
ATOM 651 O O . VAL A 1 88 ? 2.302 4.499 16.415 1.00 90.56 88 VAL A O 1
ATOM 654 N N . SER A 1 89 ? 0.980 4.261 14.607 1.00 88.50 89 SER A N 1
ATOM 655 C CA . SER A 1 89 ? -0.160 4.976 15.188 1.00 88.50 89 SER A CA 1
ATOM 656 C C . SER A 1 89 ? -0.642 4.320 16.481 1.00 88.50 89 SER A C 1
ATOM 658 O O . SER A 1 89 ? -0.816 5.012 17.479 1.00 88.50 89 SER A O 1
ATOM 660 N N . ALA A 1 90 ? -0.830 3.000 16.505 1.00 86.31 90 ALA A N 1
ATOM 661 C CA . ALA A 1 90 ? -1.322 2.286 17.683 1.00 86.31 90 ALA A CA 1
ATOM 662 C C . ALA A 1 90 ? -0.367 2.413 18.886 1.00 86.31 90 ALA A C 1
ATOM 664 O O . ALA A 1 90 ? -0.799 2.690 20.009 1.00 86.31 90 ALA A O 1
ATOM 665 N N . VAL A 1 91 ? 0.941 2.274 18.655 1.00 87.56 91 VAL A N 1
ATOM 666 C CA . VAL A 1 91 ? 1.967 2.415 19.701 1.00 87.56 91 VAL A CA 1
ATOM 667 C C . VAL A 1 91 ? 2.037 3.853 20.220 1.00 87.56 91 VAL A C 1
ATOM 669 O O . VAL A 1 91 ? 2.070 4.070 21.436 1.00 87.56 91 VAL A O 1
ATOM 672 N N . LEU A 1 92 ? 2.029 4.845 19.325 1.00 87.06 92 LEU A N 1
ATOM 673 C CA . LEU A 1 92 ? 2.058 6.258 19.708 1.00 87.06 92 LEU A CA 1
ATOM 674 C C . LEU A 1 92 ? 0.766 6.700 20.396 1.00 87.06 92 LEU A C 1
ATOM 676 O O . LEU A 1 92 ? 0.841 7.462 21.355 1.00 87.06 92 LEU A O 1
ATOM 680 N N . ALA A 1 93 ? -0.397 6.193 19.984 1.00 86.56 93 ALA A N 1
ATOM 681 C CA . ALA A 1 93 ? -1.660 6.424 20.680 1.00 86.56 93 ALA A CA 1
ATOM 682 C C . ALA A 1 93 ? -1.571 5.963 22.140 1.00 86.56 93 ALA A C 1
ATOM 684 O O . ALA A 1 93 ? -1.953 6.691 23.057 1.00 86.56 93 ALA A O 1
ATOM 685 N N . SER A 1 94 ? -0.974 4.792 22.371 1.00 85.69 94 SER A N 1
ATOM 686 C CA . SER A 1 94 ? -0.810 4.274 23.725 1.00 85.69 94 SER A CA 1
ATOM 687 C C . SER A 1 94 ? 0.131 5.113 24.585 1.00 85.69 94 SER A C 1
ATOM 689 O O . SER A 1 94 ? -0.157 5.358 25.756 1.00 85.69 94 SER A O 1
ATOM 691 N N . ARG A 1 95 ? 1.229 5.610 24.004 1.00 86.44 95 ARG A N 1
ATOM 692 C CA . ARG A 1 95 ? 2.214 6.429 24.729 1.00 86.44 95 ARG A CA 1
ATOM 693 C C . ARG A 1 95 ? 1.774 7.880 24.930 1.00 86.44 95 ARG A C 1
ATOM 695 O O . ARG A 1 95 ? 1.935 8.410 26.021 1.00 86.44 95 ARG A O 1
ATOM 702 N N . MET A 1 96 ? 1.265 8.534 23.887 1.00 84.56 96 MET A N 1
ATOM 703 C CA . MET A 1 96 ? 0.998 9.979 23.885 1.00 84.56 96 MET A CA 1
ATOM 704 C C . MET A 1 96 ? -0.415 10.347 24.332 1.00 84.56 96 MET A C 1
ATOM 706 O O . MET A 1 96 ? -0.600 11.447 24.850 1.00 84.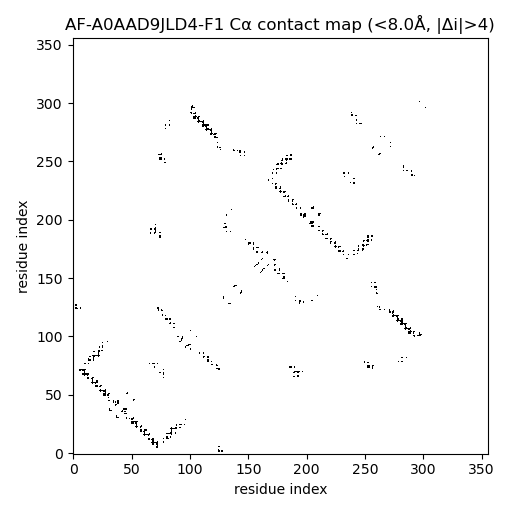56 96 MET A O 1
ATOM 710 N N . LEU A 1 97 ? -1.403 9.476 24.095 1.00 81.69 97 LEU A N 1
ATOM 711 C CA . LEU A 1 97 ? -2.804 9.710 24.472 1.00 81.69 97 LEU A CA 1
ATOM 712 C C . LEU A 1 97 ? -3.221 8.868 25.688 1.00 81.69 97 LEU A C 1
ATOM 714 O O . LEU A 1 97 ? -4.338 9.010 26.174 1.00 81.69 97 LEU A O 1
ATOM 718 N N . GLY A 1 98 ? -2.342 7.991 26.185 1.00 77.88 98 GLY A N 1
ATOM 719 C CA . GLY A 1 98 ? -2.640 7.110 27.315 1.00 77.88 98 GLY A CA 1
ATOM 720 C C . GLY A 1 98 ? -3.661 6.015 26.990 1.00 77.88 98 GLY A C 1
ATOM 721 O O . GLY A 1 98 ? -4.241 5.422 27.901 1.00 77.88 98 GLY A O 1
ATOM 722 N N . GLU A 1 99 ? -3.901 5.731 25.706 1.00 83.25 99 GLU A N 1
ATOM 723 C CA . GLU A 1 99 ? -4.845 4.694 25.291 1.00 83.25 99 GLU A CA 1
ATOM 724 C C . GLU A 1 99 ? -4.293 3.305 25.643 1.00 83.25 99 GLU A C 1
ATOM 726 O O . GLU A 1 99 ? -3.165 2.935 25.305 1.00 83.25 99 GLU A O 1
ATOM 731 N N . LYS A 1 100 ? -5.072 2.497 26.363 1.00 76.25 100 LYS A N 1
ATOM 732 C CA . LYS A 1 100 ? -4.618 1.159 26.754 1.00 76.25 100 LYS A CA 1
ATOM 733 C C . LYS A 1 100 ? -4.738 0.211 25.564 1.00 76.25 100 LYS A C 1
ATOM 735 O O . LYS A 1 100 ? -5.841 -0.153 25.174 1.00 76.25 100 LYS A O 1
ATOM 740 N N . LEU A 1 101 ? -3.600 -0.236 25.031 1.00 74.25 101 LEU A N 1
ATOM 741 C CA . LEU A 1 101 ? -3.567 -1.333 24.064 1.00 74.25 101 LEU A CA 1
ATOM 742 C C . LEU A 1 101 ? -3.938 -2.645 24.761 1.00 74.25 101 LEU A C 1
ATOM 744 O O . LEU A 1 101 ? -3.221 -3.107 25.657 1.00 74.25 101 LEU A O 1
ATOM 748 N N . ASN A 1 102 ? -5.043 -3.248 24.321 1.00 80.25 102 ASN A N 1
ATOM 749 C CA . ASN A 1 102 ? -5.444 -4.589 24.730 1.00 80.25 102 ASN A CA 1
ATOM 750 C C . ASN A 1 102 ? -4.333 -5.614 24.405 1.00 80.25 102 ASN A C 1
ATOM 752 O O . ASN A 1 102 ? -3.524 -5.399 23.498 1.00 80.25 102 ASN A O 1
ATOM 756 N N . ILE A 1 103 ? -4.289 -6.745 25.120 1.00 82.88 103 ILE A N 1
ATOM 757 C CA . ILE A 1 103 ? -3.309 -7.823 24.888 1.00 82.88 103 ILE A CA 1
ATOM 758 C C . ILE A 1 103 ? -3.370 -8.292 23.429 1.00 82.88 103 ILE A C 1
ATOM 760 O O . ILE A 1 103 ? -2.331 -8.437 22.792 1.00 82.88 103 ILE A O 1
ATOM 764 N N . LEU A 1 104 ? -4.578 -8.429 22.874 1.00 83.06 104 LEU A N 1
ATOM 765 C CA . LEU A 1 104 ? -4.779 -8.790 21.469 1.00 83.06 104 LEU A CA 1
ATOM 766 C C . LEU A 1 104 ? -4.228 -7.726 20.511 1.00 83.06 104 LEU A C 1
ATOM 768 O O . LEU A 1 104 ? -3.650 -8.084 19.494 1.00 83.06 104 LEU A O 1
ATOM 772 N N . GLY A 1 105 ? -4.311 -6.439 20.864 1.00 85.19 105 GLY A N 1
ATOM 773 C CA . GLY A 1 105 ? -3.683 -5.364 20.092 1.00 85.19 105 GLY A CA 1
ATOM 774 C C . GLY A 1 105 ? -2.154 -5.453 20.109 1.00 85.19 105 GLY A C 1
ATOM 775 O O . GLY A 1 105 ? -1.516 -5.265 19.079 1.00 85.19 105 GLY A O 1
ATOM 776 N N . LYS A 1 106 ? -1.550 -5.820 21.249 1.00 87.31 106 LYS A N 1
ATOM 777 C CA . LYS A 1 106 ? -0.095 -6.056 21.343 1.00 87.31 106 LYS A CA 1
ATOM 778 C C . LYS A 1 106 ? 0.345 -7.260 20.507 1.00 87.31 106 LYS A C 1
ATOM 780 O O . LYS A 1 106 ? 1.354 -7.170 19.811 1.00 87.31 106 LYS A O 1
ATOM 785 N N . ILE A 1 107 ? -0.414 -8.358 20.562 1.00 90.88 107 ILE A N 1
ATOM 786 C CA . ILE A 1 107 ? -0.174 -9.546 19.731 1.00 90.88 107 ILE A CA 1
ATOM 787 C C . ILE A 1 107 ? -0.334 -9.184 18.251 1.00 90.88 107 ILE A C 1
AT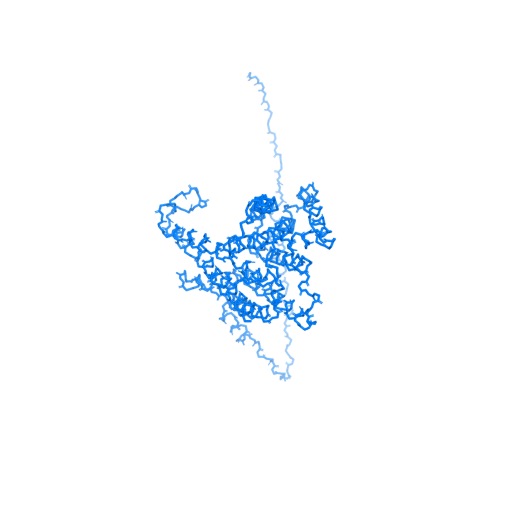OM 789 O O . ILE A 1 107 ? 0.551 -9.495 17.464 1.00 90.88 107 ILE A O 1
ATOM 793 N N . GLY A 1 108 ? -1.394 -8.458 17.883 1.00 91.06 108 GLY A N 1
ATOM 794 C CA . GLY A 1 108 ? -1.617 -7.969 16.521 1.00 91.06 108 GLY A CA 1
ATOM 795 C C . GLY A 1 108 ? -0.447 -7.133 16.002 1.00 91.06 108 GLY A C 1
ATOM 796 O O . GLY A 1 108 ? 0.034 -7.382 14.901 1.00 91.06 108 GLY A O 1
ATOM 797 N N . CYS A 1 109 ? 0.096 -6.221 16.818 1.00 89.94 109 CYS A N 1
ATOM 798 C CA . CYS A 1 109 ? 1.303 -5.469 16.466 1.00 89.94 109 CYS A CA 1
ATOM 799 C C . CYS A 1 109 ? 2.518 -6.380 16.224 1.00 89.94 109 CYS A C 1
ATOM 801 O O . CYS A 1 109 ? 3.231 -6.186 15.242 1.00 89.94 109 CYS A O 1
ATOM 803 N N . LEU A 1 110 ? 2.760 -7.371 17.089 1.00 92.25 110 LEU A N 1
ATOM 804 C CA . LEU A 1 110 ? 3.877 -8.307 16.918 1.00 92.25 110 LEU A CA 1
ATOM 805 C C . LEU A 1 110 ? 3.721 -9.137 15.634 1.00 92.25 110 LEU A C 1
ATOM 807 O O . LEU A 1 110 ? 4.671 -9.267 14.869 1.00 92.25 110 LEU A O 1
ATOM 811 N N . VAL A 1 111 ? 2.515 -9.646 15.378 1.00 93.94 111 VAL A N 1
ATOM 812 C CA . VAL A 1 111 ? 2.186 -10.427 14.180 1.00 93.94 111 VAL A CA 1
ATOM 813 C C . VAL A 1 111 ? 2.344 -9.579 12.912 1.00 93.94 111 VAL A C 1
ATOM 815 O O . VAL A 1 111 ? 2.993 -10.026 11.971 1.00 93.94 111 VAL A O 1
ATOM 818 N N . CYS A 1 112 ? 1.850 -8.334 12.899 1.00 92.44 112 CYS A N 1
ATOM 819 C CA . CYS A 1 112 ? 2.072 -7.396 11.790 1.00 92.44 112 CYS A CA 1
ATOM 820 C C . CYS A 1 112 ? 3.559 -7.152 11.527 1.00 92.44 112 CYS A C 1
ATOM 822 O O . CYS A 1 112 ? 3.981 -7.134 10.374 1.00 92.44 112 CYS A O 1
ATOM 824 N N . LEU A 1 113 ? 4.352 -6.948 12.582 1.00 93.31 113 LEU A N 1
ATOM 825 C CA . LEU A 1 113 ? 5.783 -6.693 12.444 1.00 93.31 113 LEU A CA 1
ATOM 826 C C . LEU A 1 113 ? 6.500 -7.899 11.824 1.00 93.31 113 LEU A C 1
ATOM 828 O O . LEU A 1 113 ? 7.237 -7.728 10.857 1.00 93.31 113 LEU A O 1
ATOM 832 N N . LEU A 1 114 ? 6.234 -9.105 12.336 1.00 94.19 114 LEU A N 1
ATOM 833 C CA . LEU A 1 114 ? 6.807 -10.345 11.809 1.00 94.19 114 LEU A CA 1
ATOM 834 C C . LEU A 1 114 ? 6.391 -10.587 10.354 1.00 94.19 114 LEU A C 1
ATOM 836 O O . LEU A 1 114 ? 7.246 -10.867 9.518 1.00 94.19 114 LEU A O 1
ATOM 840 N N . GLY A 1 115 ? 5.105 -10.420 10.034 1.00 94.31 115 GLY A N 1
ATOM 841 C CA . GLY A 1 115 ? 4.600 -10.564 8.669 1.00 94.31 115 GLY A CA 1
ATOM 842 C C . GLY A 1 115 ? 5.275 -9.598 7.693 1.00 94.31 115 GLY A C 1
ATOM 843 O O . GLY A 1 115 ? 5.752 -10.027 6.645 1.00 94.31 115 GLY A O 1
ATOM 844 N N . SER A 1 116 ? 5.405 -8.318 8.061 1.00 92.50 116 SER A N 1
ATOM 845 C CA . SER A 1 116 ? 6.092 -7.316 7.235 1.00 92.50 116 SER A CA 1
ATOM 846 C C . SER A 1 116 ? 7.564 -7.670 7.017 1.00 92.50 116 SER A C 1
ATOM 848 O O . SER A 1 116 ? 8.064 -7.523 5.905 1.00 92.50 116 SER A O 1
ATOM 850 N N . THR A 1 117 ? 8.263 -8.184 8.036 1.00 93.25 117 THR A N 1
ATOM 851 C CA . THR A 1 117 ? 9.646 -8.662 7.880 1.00 93.25 117 THR A CA 1
ATOM 852 C C . THR A 1 117 ? 9.732 -9.844 6.915 1.00 93.25 117 THR A C 1
ATOM 854 O O . THR A 1 117 ? 10.598 -9.844 6.045 1.00 93.25 117 THR A O 1
ATOM 857 N N . VAL A 1 118 ? 8.824 -10.819 7.015 1.00 94.62 118 VAL A N 1
ATOM 858 C CA . VAL A 1 118 ? 8.791 -11.977 6.105 1.00 94.62 118 VAL A CA 1
ATOM 859 C C . VAL A 1 118 ? 8.544 -11.540 4.658 1.00 94.62 118 VAL A C 1
ATOM 861 O O . VAL A 1 118 ? 9.240 -12.029 3.768 1.00 94.62 118 VAL A O 1
ATOM 864 N N . VAL A 1 119 ? 7.628 -10.587 4.428 1.00 93.06 119 VAL A N 1
ATOM 865 C CA . VAL A 1 119 ? 7.395 -10.004 3.093 1.00 93.06 119 VAL A CA 1
ATOM 866 C C . VAL A 1 119 ? 8.670 -9.363 2.548 1.00 93.06 119 VAL A C 1
ATOM 868 O O . VAL A 1 119 ? 9.023 -9.624 1.407 1.00 93.06 119 VAL A O 1
ATOM 871 N N . VAL A 1 120 ? 9.386 -8.559 3.342 1.00 91.69 120 VAL A N 1
ATOM 872 C CA . VAL A 1 120 ? 10.624 -7.888 2.894 1.00 91.69 120 VAL A CA 1
ATOM 873 C C . VAL A 1 120 ? 11.725 -8.885 2.550 1.00 91.69 120 VAL A C 1
ATOM 875 O O . VAL A 1 120 ? 12.447 -8.671 1.580 1.00 91.69 120 VAL A O 1
ATOM 878 N N . LEU A 1 121 ? 11.864 -9.954 3.338 1.00 91.62 121 LEU A N 1
ATOM 879 C CA . LEU A 1 121 ? 12.923 -10.947 3.147 1.00 91.62 121 LEU A CA 1
ATOM 880 C C . LEU A 1 121 ? 12.770 -11.733 1.843 1.00 91.62 121 LEU A C 1
ATOM 882 O O . LEU A 1 121 ? 13.778 -12.017 1.203 1.00 91.62 121 LEU A O 1
ATOM 886 N N . HIS A 1 122 ? 11.534 -12.043 1.454 1.00 90.88 122 HIS A N 1
ATOM 887 C CA . HIS A 1 122 ? 11.233 -12.836 0.258 1.00 90.88 122 HIS A CA 1
ATOM 888 C C . HIS A 1 122 ? 10.754 -11.978 -0.923 1.00 90.88 122 HIS A C 1
ATOM 890 O O . HIS A 1 122 ? 10.402 -12.501 -1.979 1.00 90.88 122 HIS A O 1
ATOM 896 N N . ALA A 1 123 ? 10.701 -10.652 -0.757 1.00 87.31 123 ALA A N 1
ATOM 897 C CA . ALA A 1 123 ? 10.279 -9.752 -1.818 1.00 87.31 123 ALA A CA 1
ATOM 898 C C . ALA A 1 123 ? 11.229 -9.851 -3.021 1.00 87.31 123 ALA A C 1
ATOM 900 O O . ALA A 1 123 ? 12.452 -9.882 -2.836 1.00 87.31 123 ALA A O 1
ATOM 901 N N . PRO A 1 124 ? 10.695 -9.817 -4.255 1.00 82.31 124 PRO A N 1
ATOM 902 C CA . PRO A 1 124 ? 11.530 -9.791 -5.442 1.00 82.31 124 PRO A CA 1
ATOM 903 C C . PRO A 1 124 ? 12.479 -8.602 -5.398 1.00 82.31 124 PRO A C 1
ATOM 905 O O . PRO A 1 124 ? 12.063 -7.459 -5.224 1.00 82.31 124 PRO A O 1
ATOM 908 N N . LYS A 1 125 ? 13.766 -8.860 -5.611 1.00 74.56 125 LYS A N 1
ATOM 909 C CA . LYS A 1 125 ? 14.698 -7.789 -5.958 1.00 74.56 125 LYS A CA 1
ATOM 910 C C . LYS A 1 125 ? 14.337 -7.378 -7.380 1.00 74.56 125 LYS A C 1
ATOM 912 O O . LYS A 1 125 ? 14.353 -8.209 -8.281 1.00 74.56 125 LYS A O 1
ATOM 917 N N . GLU A 1 126 ? 13.881 -6.142 -7.518 1.00 64.44 126 GLU A N 1
ATOM 918 C CA . GLU A 1 126 ? 13.268 -5.601 -8.727 1.00 64.44 126 GLU A CA 1
ATOM 919 C C . GLU A 1 126 ? 14.068 -5.953 -9.995 1.00 64.44 126 GLU A C 1
ATOM 921 O O . GLU A 1 126 ? 15.275 -5.723 -10.056 1.00 64.44 126 GLU A O 1
ATOM 926 N N . GLN A 1 127 ? 13.402 -6.517 -11.012 1.00 55.47 127 GLN A N 1
ATOM 927 C CA . GLN A 1 127 ? 13.978 -6.589 -12.356 1.00 55.47 127 GLN A CA 1
ATOM 928 C C . GLN A 1 127 ? 14.056 -5.162 -12.895 1.00 55.47 127 GLN A C 1
ATOM 930 O O . GLN A 1 127 ? 13.042 -4.470 -12.917 1.00 55.47 127 GLN A O 1
ATOM 935 N N . ASN A 1 128 ? 15.256 -4.745 -13.303 1.00 54.50 128 ASN A N 1
ATOM 936 C CA . ASN A 1 128 ? 15.590 -3.426 -13.839 1.00 54.50 128 ASN A CA 1
ATOM 937 C C . ASN A 1 128 ? 14.610 -2.944 -14.923 1.00 54.50 128 ASN A C 1
ATOM 939 O O . ASN A 1 128 ? 14.893 -3.088 -16.106 1.00 54.50 128 ASN A O 1
ATOM 943 N N . LEU A 1 129 ? 13.490 -2.333 -14.541 1.00 62.56 129 LEU A N 1
ATOM 944 C CA . LEU A 1 129 ? 12.766 -1.424 -15.419 1.00 62.56 129 LEU A CA 1
ATOM 945 C C . LEU A 1 129 ? 13.329 -0.035 -15.185 1.00 62.56 129 LEU A C 1
ATOM 947 O O . LEU A 1 129 ? 12.789 0.765 -14.421 1.00 62.56 129 LEU A O 1
ATOM 951 N N . ASN A 1 130 ? 14.471 0.216 -15.812 1.00 67.88 130 ASN A N 1
ATOM 952 C CA . ASN A 1 130 ? 15.112 1.523 -15.737 1.00 67.88 130 ASN A CA 1
ATOM 953 C C . ASN A 1 130 ? 14.615 2.448 -16.851 1.00 67.88 130 ASN A C 1
ATOM 955 O O . ASN A 1 130 ? 14.895 3.644 -16.792 1.00 67.88 130 ASN A O 1
ATOM 959 N N . THR A 1 131 ? 13.869 1.913 -17.831 1.00 82.12 131 THR A N 1
ATOM 960 C CA . THR A 1 131 ? 13.489 2.657 -19.033 1.00 82.12 131 THR A CA 1
ATOM 961 C C . THR A 1 131 ? 11.983 2.716 -19.266 1.00 82.12 131 THR A C 1
ATOM 963 O O . THR A 1 131 ? 11.285 1.705 -19.203 1.00 82.12 131 THR A O 1
ATOM 966 N N . LEU A 1 132 ? 11.477 3.897 -19.641 1.00 84.69 132 LEU A N 1
ATOM 967 C CA . LEU A 1 132 ? 10.082 4.108 -20.038 1.00 84.69 132 LEU A CA 1
ATOM 968 C C . LEU A 1 132 ? 9.656 3.205 -21.210 1.00 84.69 132 LEU A C 1
ATOM 970 O O . LEU A 1 132 ? 8.507 2.780 -21.269 1.00 84.69 132 LEU A O 1
ATOM 974 N N . ALA A 1 133 ? 10.579 2.877 -22.118 1.00 85.38 133 ALA A N 1
ATOM 975 C CA . ALA A 1 133 ? 10.337 1.945 -23.218 1.00 85.38 133 ALA A CA 1
ATOM 976 C C . ALA A 1 133 ? 10.030 0.521 -22.722 1.00 85.38 133 ALA A C 1
ATOM 978 O O . ALA A 1 133 ? 9.067 -0.090 -23.178 1.00 85.38 133 ALA A O 1
ATOM 979 N N . GLU A 1 134 ? 10.788 0.023 -21.742 1.00 86.69 134 GLU A N 1
ATOM 980 C CA . GLU A 1 134 ? 10.555 -1.298 -21.145 1.00 86.69 134 GLU A CA 1
ATOM 981 C C . GLU A 1 134 ? 9.226 -1.311 -20.377 1.00 86.69 134 GLU A C 1
ATOM 983 O O . GLU A 1 134 ? 8.458 -2.267 -20.466 1.00 86.69 134 GLU A O 1
ATOM 988 N N . LEU A 1 135 ? 8.902 -0.220 -19.671 1.00 88.19 135 LEU A N 1
ATOM 989 C CA . LEU A 1 135 ? 7.594 -0.059 -19.031 1.00 88.19 135 LEU A CA 1
ATOM 990 C C . LEU A 1 135 ? 6.455 -0.075 -20.062 1.00 88.19 135 LEU A C 1
ATOM 992 O O . LEU A 1 135 ? 5.444 -0.736 -19.841 1.00 88.19 135 LEU A O 1
ATOM 996 N N . SER A 1 136 ? 6.618 0.625 -21.186 1.00 89.31 136 SER A N 1
ATOM 997 C CA . SER A 1 136 ? 5.645 0.643 -22.283 1.00 89.31 136 SER A CA 1
ATOM 998 C C . SER A 1 136 ? 5.401 -0.758 -22.846 1.00 89.31 136 SER A C 1
ATOM 1000 O O . SER A 1 136 ? 4.255 -1.134 -23.084 1.00 89.31 136 SER A O 1
ATOM 1002 N N . GLU A 1 137 ? 6.461 -1.547 -23.026 1.00 90.62 137 GLU A N 1
ATOM 1003 C CA . GLU A 1 137 ? 6.358 -2.938 -23.472 1.00 90.62 137 GLU A CA 1
ATOM 1004 C C . GLU A 1 137 ? 5.578 -3.792 -22.463 1.00 90.62 137 GLU A C 1
ATOM 1006 O O . GLU A 1 137 ? 4.653 -4.511 -22.841 1.00 90.62 137 GLU A O 1
ATOM 1011 N N . LYS A 1 138 ? 5.875 -3.657 -21.164 1.00 89.94 138 LYS A N 1
ATOM 1012 C CA . LYS A 1 138 ? 5.156 -4.374 -20.098 1.00 89.94 138 LYS A CA 1
ATOM 1013 C C . LYS A 1 138 ? 3.682 -3.968 -19.999 1.00 89.94 138 LYS A C 1
ATOM 1015 O O . LYS A 1 138 ? 2.841 -4.821 -19.731 1.00 89.94 138 LYS A O 1
ATOM 1020 N N . LEU A 1 139 ? 3.351 -2.696 -20.236 1.00 90.31 139 LEU A N 1
ATOM 1021 C CA . LEU A 1 139 ? 1.964 -2.212 -20.257 1.00 90.31 139 LEU A CA 1
ATOM 1022 C C . LEU A 1 139 ? 1.166 -2.769 -21.445 1.00 90.31 139 LEU A C 1
ATOM 1024 O O . LEU A 1 139 ? -0.042 -2.965 -21.325 1.00 90.31 139 LEU A O 1
ATOM 1028 N N . HIS A 1 140 ? 1.826 -3.015 -22.580 1.00 91.19 140 HIS A N 1
ATOM 1029 C CA . HIS A 1 140 ? 1.216 -3.607 -23.776 1.00 91.19 140 HIS A CA 1
ATOM 1030 C C . HIS A 1 140 ? 1.229 -5.142 -23.770 1.00 91.19 140 HIS A C 1
ATOM 1032 O O . HIS A 1 140 ? 0.629 -5.763 -24.649 1.00 91.19 140 HIS A O 1
ATOM 1038 N N . ASP A 1 141 ? 1.884 -5.762 -22.787 1.00 91.88 141 ASP A N 1
ATOM 1039 C CA . ASP A 1 141 ? 1.885 -7.210 -22.635 1.00 91.88 141 ASP A CA 1
ATOM 1040 C C . ASP A 1 141 ? 0.447 -7.728 -22.440 1.00 91.88 141 ASP A C 1
ATOM 1042 O O . ASP A 1 141 ? -0.312 -7.178 -21.628 1.00 91.88 141 ASP A O 1
ATOM 1046 N N . PRO A 1 142 ? 0.046 -8.803 -23.146 1.00 92.81 142 PRO A N 1
ATOM 1047 C CA . PRO A 1 142 ? -1.325 -9.303 -23.097 1.00 92.81 142 PRO A CA 1
ATOM 1048 C C . PRO A 1 142 ? -1.775 -9.662 -21.677 1.00 92.81 142 PRO A C 1
ATOM 1050 O O . PRO A 1 142 ? -2.953 -9.495 -21.361 1.00 92.81 142 PRO A O 1
ATOM 1053 N N . GLY A 1 143 ? -0.863 -10.101 -20.801 1.00 92.81 143 GLY A N 1
ATOM 1054 C CA . GLY A 1 143 ? -1.198 -10.415 -19.414 1.00 92.81 143 GLY A CA 1
ATOM 1055 C C . GLY A 1 143 ? -1.704 -9.193 -18.647 1.00 92.81 143 GLY A C 1
ATOM 1056 O O . GLY A 1 143 ? -2.749 -9.259 -17.993 1.00 92.81 143 GLY A O 1
ATOM 1057 N N . PHE A 1 144 ? -1.008 -8.059 -18.763 1.00 93.38 144 PHE A N 1
ATOM 1058 C CA . PHE A 1 144 ? -1.404 -6.831 -18.075 1.00 93.38 144 PHE A CA 1
ATOM 1059 C C . PHE A 1 144 ? -2.639 -6.184 -18.706 1.00 93.38 144 PHE A C 1
ATOM 1061 O O . PHE A 1 144 ? -3.517 -5.719 -17.979 1.00 93.38 144 PHE A O 1
ATOM 1068 N N . VAL A 1 145 ? -2.764 -6.211 -20.036 1.00 95.06 145 VAL A N 1
ATOM 1069 C CA . VAL A 1 145 ? -3.952 -5.687 -20.732 1.00 95.06 145 VAL A CA 1
ATOM 1070 C C . VAL A 1 145 ? -5.215 -6.447 -20.313 1.00 95.06 145 VAL A C 1
ATOM 1072 O O . VAL A 1 145 ? -6.233 -5.821 -20.009 1.00 95.06 145 VAL A O 1
ATOM 1075 N N . ILE A 1 146 ? -5.151 -7.781 -20.226 1.00 96.12 146 ILE A N 1
ATOM 1076 C CA . ILE A 1 146 ? -6.268 -8.604 -19.735 1.00 96.12 146 ILE A CA 1
ATOM 1077 C C . ILE A 1 146 ? -6.587 -8.254 -18.279 1.00 96.12 146 ILE A C 1
ATOM 1079 O O . ILE A 1 146 ? -7.755 -8.056 -17.946 1.00 96.12 146 ILE A O 1
ATOM 1083 N N . TYR A 1 147 ? -5.572 -8.130 -17.419 1.00 95.44 147 TYR A N 1
ATOM 1084 C CA . TYR A 1 147 ? -5.768 -7.727 -16.026 1.00 95.44 147 TYR A CA 1
ATOM 1085 C C . TYR A 1 147 ? -6.472 -6.366 -15.915 1.00 95.44 147 TYR A C 1
ATOM 1087 O O . TYR A 1 147 ? -7.489 -6.250 -15.228 1.00 95.44 147 TYR A O 1
ATOM 1095 N N . ALA A 1 148 ? -5.981 -5.351 -16.628 1.00 95.25 148 ALA A N 1
ATOM 1096 C CA . ALA A 1 148 ? -6.559 -4.012 -16.627 1.00 95.25 148 ALA A CA 1
ATOM 1097 C C . ALA A 1 148 ? -8.007 -4.022 -17.139 1.00 95.25 148 ALA A C 1
ATOM 1099 O O . ALA A 1 148 ? -8.882 -3.411 -16.524 1.00 95.25 148 ALA A O 1
ATOM 1100 N N . PHE A 1 149 ? -8.284 -4.769 -18.211 1.00 96.19 149 PHE A N 1
ATOM 1101 C CA . PHE A 1 149 ? -9.638 -4.939 -18.731 1.00 96.19 149 PHE A CA 1
ATOM 1102 C C . PHE A 1 149 ? -10.571 -5.589 -17.701 1.00 96.19 149 PHE A C 1
ATOM 1104 O O . PHE A 1 149 ? -11.657 -5.069 -17.442 1.00 96.19 149 PHE A O 1
ATOM 1111 N N . VAL A 1 150 ? -10.140 -6.677 -17.052 1.00 96.88 150 VAL A N 1
ATOM 1112 C CA . VAL A 1 150 ? -10.915 -7.352 -15.997 1.00 96.88 150 VAL A CA 1
ATOM 1113 C C . VAL A 1 150 ? -11.186 -6.413 -14.824 1.00 96.88 150 VAL A C 1
ATOM 1115 O O . VAL A 1 150 ? -12.314 -6.377 -14.329 1.00 96.88 150 VAL A O 1
ATOM 1118 N N . VAL A 1 151 ? -10.199 -5.619 -14.400 1.00 96.44 151 VAL A N 1
ATOM 1119 C CA . VAL A 1 151 ? -10.374 -4.619 -13.337 1.00 96.44 151 VAL A CA 1
ATOM 1120 C C . VAL A 1 151 ? -11.408 -3.571 -13.738 1.00 96.44 151 VAL A C 1
ATOM 1122 O O . VAL A 1 151 ? -12.339 -3.327 -12.971 1.00 96.44 151 VAL A O 1
ATOM 1125 N N . VAL A 1 152 ? -11.299 -2.989 -14.936 1.00 95.75 152 VAL A N 1
ATOM 1126 C CA . VAL A 1 152 ? -12.248 -1.975 -15.425 1.00 95.75 152 VAL A CA 1
ATOM 1127 C C . VAL A 1 152 ? -13.662 -2.548 -15.509 1.00 95.75 152 VAL A C 1
ATOM 1129 O O . VAL A 1 152 ? -14.593 -1.936 -14.990 1.00 95.75 152 VAL A O 1
ATOM 1132 N N . VAL A 1 153 ? -13.835 -3.740 -16.086 1.00 97.00 153 VAL A N 1
ATOM 1133 C CA . VAL A 1 153 ? -15.145 -4.407 -16.168 1.00 97.00 153 VAL A CA 1
ATOM 1134 C C . VAL A 1 153 ? -15.705 -4.688 -14.774 1.00 97.00 153 VAL A C 1
ATOM 1136 O O . VAL A 1 153 ? -16.866 -4.381 -14.508 1.00 97.00 153 VAL A O 1
ATOM 1139 N N . THR A 1 154 ? -14.885 -5.211 -13.861 1.00 95.81 154 THR A N 1
ATOM 1140 C CA . THR A 1 154 ? -15.295 -5.499 -12.477 1.00 95.81 154 THR A CA 1
ATOM 1141 C C . THR A 1 154 ? -15.748 -4.228 -11.764 1.00 95.81 154 THR A C 1
ATOM 1143 O O . THR A 1 154 ? -16.801 -4.220 -11.129 1.00 95.81 154 THR A O 1
ATOM 1146 N N . VAL A 1 155 ? -14.998 -3.133 -11.909 1.00 96.12 155 VAL A N 1
ATOM 1147 C CA . VAL A 1 155 ? -15.342 -1.820 -11.349 1.00 96.12 155 VAL A CA 1
ATOM 1148 C C . VAL A 1 155 ? -16.650 -1.300 -11.943 1.00 96.12 155 VAL A C 1
ATOM 1150 O O . VAL A 1 155 ? -17.535 -0.907 -11.191 1.00 96.12 155 VAL A O 1
ATOM 1153 N N . VAL A 1 156 ? -16.823 -1.347 -13.265 1.00 96.38 156 VAL A N 1
ATOM 1154 C CA . VAL A 1 156 ? -18.059 -0.910 -13.937 1.00 96.38 156 VAL A CA 1
ATOM 1155 C C . VAL A 1 156 ? -19.264 -1.714 -13.436 1.00 96.38 156 VAL A C 1
ATOM 1157 O O . VAL A 1 156 ? -20.282 -1.128 -13.069 1.00 96.38 156 VAL A O 1
ATOM 1160 N N . VAL A 1 157 ? -19.154 -3.041 -13.336 1.00 96.50 157 VAL A N 1
ATOM 1161 C CA . VAL A 1 157 ? -20.227 -3.897 -12.797 1.00 96.50 157 VAL A CA 1
ATOM 1162 C C . VAL A 1 157 ? -20.514 -3.571 -11.329 1.00 96.50 157 VAL A C 1
ATOM 1164 O O . VAL A 1 157 ? -21.679 -3.482 -10.929 1.00 96.50 157 VAL A O 1
ATOM 1167 N N . LEU A 1 158 ? -19.476 -3.353 -10.518 1.00 95.19 158 LEU A N 1
ATOM 1168 C CA . LEU A 1 158 ? -19.640 -2.978 -9.116 1.00 95.19 158 LEU A CA 1
ATOM 1169 C C . LEU A 1 158 ? -20.379 -1.646 -8.967 1.00 95.19 158 LEU A C 1
ATOM 1171 O O . LEU A 1 158 ? -21.298 -1.565 -8.158 1.00 95.19 158 LEU A O 1
ATOM 1175 N N . ILE A 1 159 ? -20.025 -0.642 -9.768 1.00 94.50 159 ILE A N 1
ATOM 1176 C CA . ILE A 1 159 ? -20.599 0.708 -9.709 1.00 94.50 159 ILE A CA 1
ATOM 1177 C C . ILE A 1 159 ? -22.037 0.741 -10.240 1.00 94.50 159 ILE A C 1
ATOM 1179 O O . ILE A 1 159 ? -22.931 1.273 -9.588 1.00 94.50 159 ILE A O 1
ATOM 1183 N N . PHE A 1 160 ? -22.297 0.171 -11.417 1.00 95.56 160 PHE A N 1
ATOM 1184 C CA . PHE A 1 160 ? -23.609 0.327 -12.054 1.00 95.56 160 PHE A CA 1
ATOM 1185 C C . PHE A 1 160 ? -24.640 -0.710 -11.603 1.00 95.56 160 PHE A C 1
ATOM 1187 O O . PHE A 1 160 ? -25.837 -0.426 -11.633 1.00 95.56 160 PHE A O 1
ATOM 1194 N N . TYR A 1 161 ? -24.211 -1.904 -11.181 1.00 94.38 161 TYR A N 1
ATOM 1195 C CA . TYR A 1 161 ? -25.134 -2.996 -10.860 1.00 94.38 161 TYR A CA 1
ATOM 1196 C C . TYR A 1 161 ? -25.164 -3.358 -9.373 1.00 94.38 161 TYR A C 1
ATOM 1198 O O . TYR A 1 161 ? -26.248 -3.482 -8.790 1.00 94.38 161 TYR A O 1
ATOM 1206 N N . LEU A 1 162 ? -23.998 -3.535 -8.743 1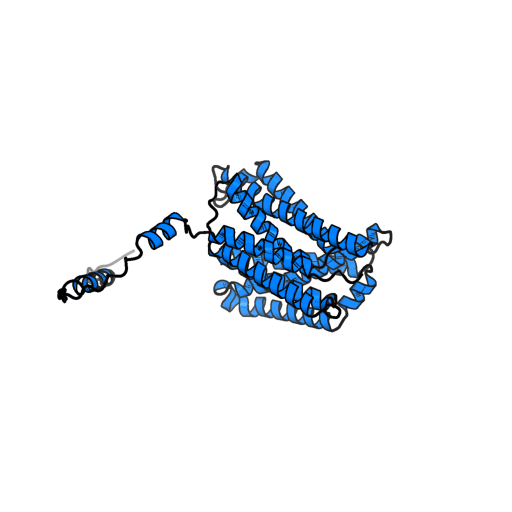.00 93.81 162 LEU A N 1
ATOM 1207 C CA . LEU A 1 162 ? -23.924 -4.025 -7.361 1.00 93.81 162 LEU A CA 1
ATOM 1208 C C . LEU A 1 162 ? -24.078 -2.909 -6.324 1.00 93.81 162 LEU A C 1
ATOM 1210 O O . LEU A 1 162 ? -24.713 -3.143 -5.298 1.00 93.81 162 LEU A O 1
ATOM 1214 N N . GLU A 1 163 ? -23.563 -1.707 -6.575 1.00 92.44 163 GLU A N 1
ATOM 1215 C CA . GLU A 1 163 ? -23.677 -0.565 -5.662 1.00 92.44 163 GLU A CA 1
ATOM 1216 C C . GLU A 1 163 ? -25.143 -0.209 -5.361 1.00 92.44 163 GLU A C 1
ATOM 1218 O O . GLU A 1 163 ? -25.486 -0.190 -4.176 1.00 92.44 163 GLU A O 1
ATOM 1223 N N . PRO A 1 164 ? -26.045 -0.042 -6.353 1.00 92.50 164 PRO A N 1
ATOM 1224 C CA . PRO A 1 164 ? -27.445 0.288 -6.078 1.00 92.50 164 PRO A CA 1
ATOM 1225 C C . PRO A 1 164 ? -28.202 -0.794 -5.294 1.00 92.50 164 PRO A C 1
ATOM 1227 O O . PRO A 1 164 ? -29.142 -0.485 -4.566 1.00 92.50 164 PRO A O 1
ATOM 1230 N N . ARG A 1 165 ? -27.821 -2.073 -5.438 1.00 92.50 165 ARG A N 1
ATOM 1231 C CA . ARG A 1 165 ? -28.518 -3.207 -4.797 1.00 92.50 165 ARG A CA 1
ATOM 1232 C C . ARG A 1 165 ? -27.940 -3.610 -3.442 1.00 92.50 165 ARG A C 1
ATOM 1234 O O . ARG A 1 165 ? -28.691 -3.995 -2.545 1.00 92.50 165 ARG A O 1
ATOM 1241 N N . TYR A 1 166 ? -26.617 -3.577 -3.309 1.00 91.88 166 TYR A N 1
ATOM 1242 C CA . TYR A 1 166 ? -25.886 -4.195 -2.200 1.00 91.88 166 TYR A CA 1
ATOM 1243 C C . TYR A 1 166 ? -24.861 -3.272 -1.542 1.00 91.88 166 TYR A C 1
ATOM 1245 O O . TYR A 1 166 ? -24.347 -3.640 -0.485 1.00 91.88 166 TYR A O 1
ATOM 1253 N N . GLY A 1 167 ? -24.585 -2.087 -2.102 1.00 86.88 167 GLY A N 1
ATOM 1254 C CA . GLY A 1 167 ? -23.563 -1.169 -1.586 1.00 86.88 167 GLY A CA 1
ATOM 1255 C C . GLY A 1 167 ? -23.770 -0.796 -0.118 1.00 86.88 167 GLY A C 1
ATOM 1256 O O . GLY A 1 167 ? -22.818 -0.759 0.646 1.00 86.88 167 GLY A O 1
ATOM 1257 N N . GLN A 1 168 ? -25.026 -0.642 0.305 1.00 89.75 168 GLN A N 1
ATOM 1258 C CA . GLN A 1 168 ? -25.386 -0.305 1.688 1.00 89.75 168 GLN A CA 1
ATOM 1259 C C . GLN A 1 168 ? -25.405 -1.507 2.648 1.00 89.75 168 GLN A C 1
ATOM 1261 O O . GLN A 1 168 ? -25.476 -1.335 3.859 1.00 89.75 168 GLN A O 1
ATOM 1266 N N . LYS A 1 169 ? -25.369 -2.739 2.126 1.00 91.00 169 LYS A N 1
ATOM 1267 C CA . LYS A 1 169 ? -25.469 -3.970 2.931 1.00 91.00 169 LYS A CA 1
ATOM 1268 C C . LYS A 1 169 ? -24.115 -4.630 3.146 1.00 91.00 169 LYS A C 1
ATOM 1270 O O . LYS A 1 169 ? -23.876 -5.201 4.203 1.00 91.00 169 LYS A O 1
ATOM 1275 N N . ASN A 1 170 ? -23.243 -4.559 2.141 1.00 92.06 170 ASN A N 1
ATOM 1276 C CA . ASN A 1 170 ? -21.971 -5.266 2.125 1.00 92.06 170 ASN A CA 1
ATOM 1277 C C . ASN A 1 170 ? -20.817 -4.290 1.839 1.00 92.06 170 ASN A C 1
ATOM 1279 O O . ASN A 1 170 ? -20.726 -3.790 0.713 1.00 92.06 170 ASN A O 1
ATOM 1283 N N . PRO A 1 171 ? -19.873 -4.082 2.782 1.00 92.75 171 PRO A N 1
ATOM 1284 C CA . PRO A 1 171 ? -18.750 -3.157 2.589 1.00 92.75 171 PRO A CA 1
ATOM 1285 C C . PRO A 1 171 ? -17.833 -3.569 1.436 1.00 92.75 171 PRO A C 1
ATOM 1287 O O . PRO A 1 171 ? -17.172 -2.723 0.836 1.00 92.75 171 PRO A O 1
ATOM 1290 N N . LEU A 1 172 ? -17.829 -4.862 1.089 1.00 94.25 172 LEU A N 1
ATOM 1291 C CA . LEU A 1 172 ? -17.044 -5.417 -0.011 1.00 94.25 172 LEU A CA 1
ATOM 1292 C C . LEU A 1 172 ? -17.303 -4.712 -1.342 1.00 94.25 172 LEU A C 1
ATOM 1294 O O . LEU A 1 172 ? -16.371 -4.610 -2.129 1.00 94.25 172 LEU A O 1
ATOM 1298 N N . VAL A 1 173 ? -18.509 -4.197 -1.600 1.00 94.94 173 VAL A N 1
ATOM 1299 C CA . VAL A 1 173 ? -18.802 -3.524 -2.876 1.00 94.94 173 VAL A CA 1
ATOM 1300 C C . VAL A 1 173 ? -17.936 -2.274 -3.032 1.00 94.94 173 VAL A C 1
ATOM 1302 O O . VAL A 1 173 ? -17.175 -2.170 -3.991 1.00 94.94 173 VAL A O 1
ATOM 1305 N N . TYR A 1 174 ? -17.984 -1.359 -2.061 1.00 94.88 174 TYR A N 1
ATOM 1306 C CA . TYR A 1 174 ? -17.196 -0.126 -2.107 1.00 94.88 174 TYR A CA 1
ATOM 1307 C C . TYR A 1 174 ? -15.700 -0.398 -1.972 1.00 94.88 174 TYR A C 1
ATOM 1309 O O . TYR A 1 174 ? -14.895 0.138 -2.730 1.00 94.88 174 TYR A O 1
ATOM 1317 N N . VAL A 1 175 ? -15.332 -1.289 -1.053 1.00 95.44 175 VAL A N 1
ATOM 1318 C CA . VAL A 1 175 ? -13.933 -1.618 -0.784 1.00 95.44 175 VAL A CA 1
ATOM 1319 C C . VAL A 1 175 ? -13.255 -2.287 -1.984 1.00 95.44 175 VAL A C 1
ATOM 1321 O O . VAL A 1 175 ? -12.095 -1.992 -2.264 1.00 95.44 175 VAL A O 1
ATOM 1324 N N . THR A 1 176 ? -13.966 -3.139 -2.728 1.00 96.50 176 THR A N 1
ATOM 1325 C CA . THR A 1 176 ? -13.411 -3.780 -3.932 1.00 96.50 176 THR A CA 1
ATOM 1326 C C . THR A 1 176 ? -13.204 -2.776 -5.057 1.00 96.50 176 THR A C 1
ATOM 1328 O O . THR A 1 176 ? -12.174 -2.840 -5.722 1.00 96.50 176 THR A O 1
ATOM 1331 N N . VAL A 1 177 ? -14.100 -1.795 -5.227 1.00 96.31 177 VAL A N 1
ATOM 1332 C CA . VAL A 1 177 ? -13.882 -0.687 -6.176 1.00 96.31 177 VAL A CA 1
ATOM 1333 C C . VAL A 1 177 ? -12.613 0.087 -5.808 1.00 96.31 177 VAL A C 1
ATOM 1335 O O . VAL A 1 177 ? -11.720 0.243 -6.640 1.00 96.31 177 VAL A O 1
ATOM 1338 N N . THR A 1 178 ? -12.491 0.509 -4.546 1.00 95.31 178 THR A N 1
ATOM 1339 C CA . THR A 1 178 ? -11.317 1.236 -4.036 1.00 95.31 178 THR A CA 1
ATOM 1340 C C . THR A 1 178 ? -10.023 0.427 -4.189 1.00 95.31 178 THR A C 1
ATOM 1342 O O . THR A 1 178 ? -8.996 0.981 -4.587 1.00 95.31 178 THR A O 1
ATOM 1345 N N . GLY A 1 179 ? -10.060 -0.873 -3.886 1.00 96.00 179 GLY A N 1
ATOM 1346 C CA . GLY A 1 179 ? -8.911 -1.773 -3.969 1.00 96.00 179 GLY A CA 1
ATOM 1347 C C . GLY A 1 179 ? -8.457 -2.036 -5.405 1.00 96.00 179 GLY A C 1
ATOM 1348 O O . GLY A 1 179 ? -7.274 -1.890 -5.714 1.00 96.00 179 GLY A O 1
ATOM 1349 N N . ALA A 1 180 ? -9.398 -2.354 -6.296 1.00 96.81 180 ALA A N 1
ATOM 1350 C CA . ALA A 1 180 ? -9.111 -2.678 -7.689 1.00 96.81 180 ALA A CA 1
ATOM 1351 C C . ALA A 1 180 ? -8.576 -1.457 -8.455 1.00 96.81 180 ALA A C 1
ATOM 1353 O O . ALA A 1 180 ? -7.501 -1.535 -9.052 1.00 96.81 180 ALA A O 1
ATOM 1354 N N . ILE A 1 181 ? -9.248 -0.302 -8.351 1.00 96.31 181 ILE A N 1
ATOM 1355 C CA . ILE A 1 181 ? -8.756 0.970 -8.914 1.00 96.31 181 ILE A CA 1
ATOM 1356 C C . ILE A 1 181 ? -7.412 1.343 -8.287 1.00 96.31 181 ILE A C 1
ATOM 1358 O O . ILE A 1 181 ? -6.490 1.762 -8.981 1.00 96.31 181 ILE A O 1
ATOM 1362 N N . GLY A 1 182 ? -7.275 1.125 -6.980 1.00 94.25 182 GLY A N 1
ATOM 1363 C CA . GLY A 1 182 ? -6.040 1.369 -6.253 1.00 94.25 182 GLY A CA 1
ATOM 1364 C C . GLY A 1 182 ? -4.836 0.612 -6.791 1.00 94.25 182 GLY A C 1
ATOM 1365 O O . GLY A 1 182 ? -3.751 1.183 -6.861 1.00 94.25 182 GLY A O 1
ATOM 1366 N N . SER A 1 183 ? -5.021 -0.636 -7.221 1.00 95.62 183 SER A N 1
ATOM 1367 C CA . SER A 1 183 ? -3.938 -1.398 -7.845 1.00 95.62 183 SER A CA 1
ATOM 1368 C C . SER A 1 183 ? -3.429 -0.743 -9.130 1.00 95.62 183 SER A C 1
ATOM 1370 O O . SER A 1 183 ? -2.218 -0.630 -9.311 1.00 95.62 183 SER A O 1
ATOM 1372 N N . LEU A 1 184 ? -4.331 -0.215 -9.967 1.00 94.94 184 LEU A N 1
ATOM 1373 C CA . LEU A 1 184 ? -3.967 0.530 -11.175 1.00 94.94 184 LEU A CA 1
ATOM 1374 C C . LEU A 1 184 ? -3.261 1.845 -10.825 1.00 94.94 184 LEU A C 1
ATOM 1376 O O . LEU A 1 184 ? -2.258 2.176 -11.456 1.00 94.94 184 LEU A O 1
ATOM 1380 N N . THR A 1 185 ? -3.722 2.550 -9.785 1.00 94.62 185 THR A N 1
ATOM 1381 C CA . THR A 1 185 ? -3.039 3.744 -9.266 1.00 94.62 185 THR A CA 1
ATOM 1382 C C . THR A 1 185 ? -1.607 3.425 -8.852 1.00 94.62 185 THR A C 1
ATOM 1384 O O . THR A 1 185 ? -0.698 4.142 -9.251 1.00 94.62 185 THR A O 1
ATOM 1387 N N . VAL A 1 186 ? -1.376 2.351 -8.086 1.00 93.44 186 VAL A N 1
ATOM 1388 C CA . VAL A 1 186 ? -0.026 1.985 -7.620 1.00 93.44 186 VAL A CA 1
ATOM 1389 C C . VAL A 1 186 ? 0.886 1.622 -8.792 1.00 93.44 186 VAL A C 1
ATOM 1391 O O . VAL A 1 186 ? 2.026 2.085 -8.831 1.00 93.44 186 VAL A O 1
ATOM 1394 N N . MET A 1 187 ? 0.390 0.863 -9.776 1.00 92.81 187 MET A N 1
ATOM 1395 C CA . MET A 1 187 ? 1.161 0.553 -10.987 1.00 92.81 187 MET A CA 1
ATOM 1396 C C . MET A 1 187 ? 1.523 1.823 -11.769 1.00 92.81 187 MET A C 1
ATOM 1398 O O . MET A 1 187 ? 2.669 1.988 -12.187 1.00 92.81 187 MET A O 1
ATOM 1402 N N . ALA A 1 188 ? 0.577 2.754 -11.915 1.00 93.00 188 ALA A N 1
ATOM 1403 C CA . ALA A 1 188 ? 0.817 4.016 -12.604 1.00 93.00 188 ALA A CA 1
ATOM 1404 C C . ALA A 1 188 ? 1.770 4.940 -11.823 1.00 93.00 188 ALA A C 1
ATOM 1406 O O . ALA A 1 188 ? 2.656 5.541 -12.424 1.00 93.00 188 ALA A O 1
ATOM 1407 N N . CYS A 1 189 ? 1.663 4.997 -10.491 1.00 91.00 189 CYS A N 1
ATOM 1408 C CA . CYS A 1 189 ? 2.600 5.715 -9.625 1.00 91.00 189 CYS A CA 1
ATOM 1409 C C . CYS A 1 189 ? 4.021 5.165 -9.747 1.00 91.00 189 CYS A C 1
ATOM 1411 O O . CYS A 1 189 ? 4.966 5.938 -9.888 1.00 91.00 189 CYS A O 1
ATOM 1413 N N . LYS A 1 190 ? 4.172 3.838 -9.745 1.00 89.38 190 LYS A N 1
ATOM 1414 C CA . LYS A 1 190 ? 5.463 3.187 -9.978 1.00 89.38 190 LYS A CA 1
ATOM 1415 C C . LYS A 1 190 ? 6.022 3.546 -11.359 1.00 89.38 190 LYS A C 1
ATOM 1417 O O . LYS A 1 190 ? 7.185 3.925 -11.466 1.00 89.38 190 LYS A O 1
ATOM 1422 N N . GLY A 1 191 ? 5.179 3.539 -12.393 1.00 90.12 191 GLY A N 1
ATOM 1423 C CA . GLY A 1 191 ? 5.554 3.996 -13.732 1.00 90.12 191 GLY A CA 1
ATOM 1424 C C . GLY A 1 191 ? 6.015 5.458 -13.782 1.00 90.12 191 GLY A C 1
ATOM 1425 O O . GLY A 1 191 ? 7.053 5.761 -14.367 1.00 90.12 191 GLY A O 1
ATOM 1426 N N . LEU A 1 192 ? 5.303 6.366 -13.107 1.00 90.88 192 LEU A N 1
ATOM 1427 C CA . LEU A 1 192 ? 5.724 7.764 -12.954 1.00 90.88 192 LEU A CA 1
ATOM 1428 C C . LEU A 1 192 ? 7.048 7.888 -12.186 1.00 90.88 192 LEU A C 1
ATOM 1430 O O . LEU A 1 192 ? 7.866 8.744 -12.516 1.00 90.88 192 LEU A O 1
ATOM 1434 N N . GLY A 1 193 ? 7.284 7.020 -11.200 1.00 88.62 193 GLY A N 1
ATOM 1435 C CA . GLY A 1 193 ? 8.562 6.911 -10.500 1.00 88.62 193 GLY A CA 1
ATOM 1436 C C . GLY A 1 193 ? 9.727 6.640 -11.455 1.00 88.62 193 GLY A C 1
ATOM 1437 O O . GLY A 1 193 ? 10.749 7.322 -11.372 1.00 88.62 193 GLY A O 1
ATOM 1438 N N . VAL A 1 194 ? 9.545 5.726 -12.416 1.00 87.19 194 VAL A N 1
ATOM 1439 C CA . VAL A 1 194 ? 10.532 5.450 -13.479 1.00 87.19 194 VAL A CA 1
ATOM 1440 C C . VAL A 1 194 ? 10.756 6.686 -14.356 1.00 87.19 194 VAL A C 1
ATOM 1442 O O . VAL A 1 194 ? 11.902 7.086 -14.555 1.00 87.19 194 VAL A O 1
ATOM 1445 N N . VAL A 1 195 ? 9.686 7.352 -14.811 1.00 89.38 195 VAL A N 1
ATOM 1446 C CA . VAL A 1 195 ? 9.776 8.584 -15.628 1.00 89.38 195 VAL A CA 1
ATOM 1447 C C . VAL A 1 195 ? 10.589 9.670 -14.919 1.00 89.38 195 VAL A C 1
ATOM 1449 O O . VAL A 1 195 ? 11.471 10.292 -15.520 1.00 89.38 195 VAL A O 1
ATOM 1452 N N . ILE A 1 196 ? 10.315 9.898 -13.633 1.00 88.56 196 ILE A N 1
ATOM 1453 C CA . ILE A 1 196 ? 11.022 10.898 -12.826 1.00 88.56 196 ILE A CA 1
ATOM 1454 C C . ILE A 1 196 ? 12.488 10.495 -12.650 1.00 88.56 196 ILE A C 1
ATOM 1456 O O . ILE A 1 196 ? 13.370 11.330 -12.853 1.00 88.56 196 ILE A O 1
ATOM 1460 N N . LYS A 1 197 ? 12.766 9.223 -12.326 1.00 84.62 197 LYS A N 1
ATOM 1461 C CA . LYS A 1 197 ? 14.134 8.706 -12.159 1.00 84.62 197 LYS A CA 1
ATOM 1462 C C . LYS A 1 197 ? 14.968 8.922 -13.427 1.00 84.62 197 LYS A C 1
ATOM 1464 O O . LYS A 1 197 ? 16.083 9.425 -13.323 1.00 84.62 197 LYS A O 1
ATOM 1469 N N . GLN A 1 198 ? 14.419 8.629 -14.606 1.00 85.94 198 GLN A N 1
ATOM 1470 C CA . GLN A 1 198 ? 15.100 8.857 -15.887 1.00 85.94 198 GLN A CA 1
ATOM 1471 C C . GLN A 1 198 ? 15.307 10.340 -16.205 1.00 85.94 198 GLN A C 1
ATOM 1473 O O . GLN A 1 198 ? 16.396 10.743 -16.613 1.00 85.94 198 GLN A O 1
ATOM 1478 N N . THR A 1 199 ? 14.294 11.168 -15.937 1.00 87.81 199 THR A N 1
ATOM 1479 C CA . THR A 1 199 ? 14.377 12.622 -16.143 1.00 87.81 199 THR A CA 1
ATOM 1480 C C . THR A 1 199 ? 15.485 13.241 -15.292 1.00 87.81 199 THR A C 1
ATOM 1482 O O . THR A 1 199 ? 16.256 14.066 -15.779 1.00 87.81 199 THR A O 1
ATOM 1485 N N . LEU A 1 200 ? 15.629 12.798 -14.038 1.00 85.75 200 LEU A N 1
ATOM 1486 C CA . LEU A 1 200 ? 16.710 13.232 -13.146 1.00 85.75 200 LEU A CA 1
ATOM 1487 C C . LEU A 1 200 ? 18.094 12.716 -13.574 1.00 85.75 200 LEU A C 1
ATOM 1489 O O . LEU A 1 200 ? 19.100 13.337 -13.239 1.00 85.75 200 LEU A O 1
ATOM 1493 N N . GLN A 1 201 ? 18.156 11.608 -14.315 1.00 85.56 201 GLN A N 1
ATOM 1494 C CA . GLN A 1 201 ? 19.394 11.061 -14.886 1.00 85.56 201 GLN A CA 1
ATOM 1495 C C . GLN A 1 201 ? 19.818 11.750 -16.196 1.00 85.56 201 GLN A C 1
ATOM 1497 O O . GLN A 1 201 ? 20.866 11.415 -16.743 1.00 85.56 201 GLN A O 1
ATOM 1502 N N . GLY A 1 202 ? 19.051 12.739 -16.669 1.00 79.81 202 GLY A N 1
ATOM 1503 C CA . GLY A 1 202 ? 19.386 13.568 -17.829 1.00 79.81 202 GLY A CA 1
ATOM 1504 C C . GLY A 1 202 ? 18.614 13.233 -19.105 1.00 79.81 202 GLY A C 1
ATOM 1505 O O . GLY A 1 202 ? 18.764 13.952 -20.090 1.00 79.81 202 GLY A O 1
ATOM 1506 N N . ASP A 1 203 ? 17.763 12.202 -19.093 1.00 82.06 203 ASP A N 1
ATOM 1507 C CA . ASP A 1 203 ? 16.902 11.845 -20.223 1.00 82.06 203 ASP A CA 1
ATOM 1508 C C . ASP A 1 203 ? 15.459 12.299 -19.959 1.00 82.06 203 ASP A C 1
ATOM 1510 O O . ASP A 1 203 ? 14.707 11.661 -19.219 1.00 82.06 203 ASP A O 1
ATOM 1514 N N . ASN A 1 204 ? 15.081 13.457 -20.508 1.00 82.25 204 ASN A N 1
ATOM 1515 C CA . ASN A 1 204 ? 13.799 14.092 -20.207 1.00 82.25 204 ASN A CA 1
ATOM 1516 C C . ASN A 1 204 ? 12.616 13.351 -20.854 1.00 82.25 204 ASN A C 1
ATOM 1518 O O . ASN A 1 204 ? 12.201 13.665 -21.969 1.00 82.25 204 ASN A O 1
ATOM 1522 N N . GLN A 1 205 ? 12.020 12.426 -20.103 1.00 84.69 205 GLN A N 1
ATOM 1523 C CA . GLN A 1 205 ? 10.871 11.622 -20.527 1.00 84.69 205 GLN A CA 1
ATOM 1524 C C . GLN A 1 205 ? 9.511 12.301 -20.263 1.00 84.69 205 GLN A C 1
ATOM 1526 O O . GLN A 1 205 ? 8.458 11.735 -20.566 1.00 84.69 205 GLN A O 1
ATOM 1531 N N . LEU A 1 206 ? 9.491 13.530 -19.729 1.00 81.06 206 LEU A N 1
ATOM 1532 C CA . LEU A 1 206 ? 8.251 14.287 -19.483 1.00 81.06 206 LEU A CA 1
ATOM 1533 C C . LEU A 1 206 ? 7.569 14.782 -20.769 1.00 81.06 206 LEU A C 1
ATOM 1535 O O . LEU A 1 206 ? 6.388 15.126 -20.755 1.00 81.06 206 LEU A O 1
ATOM 1539 N N . THR A 1 207 ? 8.292 14.815 -21.887 1.00 81.56 207 THR A N 1
ATOM 1540 C CA . THR A 1 207 ? 7.732 15.111 -23.216 1.00 81.56 207 THR A CA 1
ATOM 1541 C C . THR A 1 207 ? 7.017 13.909 -23.828 1.00 81.56 207 THR A C 1
ATOM 1543 O O . THR A 1 207 ? 6.236 14.073 -24.764 1.00 81.56 207 THR A O 1
ATOM 1546 N N . ASN A 1 208 ? 7.254 12.703 -23.305 1.00 86.75 208 ASN A N 1
ATOM 1547 C CA . ASN A 1 208 ? 6.647 11.488 -23.817 1.00 86.75 208 ASN A CA 1
ATOM 1548 C C . ASN A 1 208 ? 5.147 11.438 -23.476 1.00 86.75 208 ASN A C 1
ATOM 1550 O O . ASN A 1 208 ? 4.731 11.707 -22.347 1.00 86.75 208 ASN A O 1
ATOM 1554 N N . TRP A 1 209 ? 4.330 11.049 -24.454 1.00 89.69 209 TRP A N 1
ATOM 1555 C CA . TRP A 1 209 ? 2.883 10.907 -24.304 1.00 89.69 209 TRP A CA 1
ATOM 1556 C C . TRP A 1 209 ? 2.490 9.910 -23.200 1.00 89.69 209 TRP A C 1
ATOM 1558 O O . TRP A 1 209 ? 1.530 10.152 -22.465 1.00 89.69 209 TRP A O 1
ATOM 1568 N N . LEU A 1 210 ? 3.261 8.828 -23.027 1.00 89.25 210 LEU A N 1
ATOM 1569 C CA . LEU A 1 210 ? 2.996 7.817 -21.998 1.00 89.25 210 LEU A CA 1
ATOM 1570 C C . LEU A 1 210 ? 3.049 8.409 -20.579 1.00 89.25 210 LEU A C 1
ATOM 1572 O O . LEU A 1 210 ? 2.209 8.081 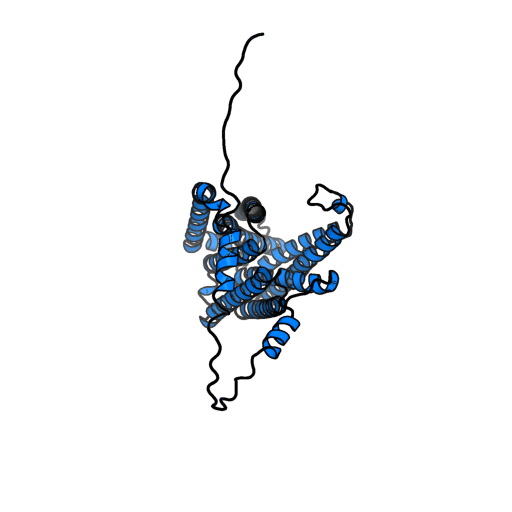-19.743 1.00 89.25 210 LEU A O 1
ATOM 1576 N N . SER A 1 211 ? 3.972 9.339 -20.321 1.00 90.38 211 SER A N 1
ATOM 1577 C CA . SER A 1 211 ? 4.113 10.023 -19.029 1.00 90.38 211 SER A CA 1
ATOM 1578 C C . SER A 1 211 ? 2.849 10.806 -18.656 1.00 90.38 211 SER A C 1
ATOM 1580 O O . SER A 1 211 ? 2.374 10.731 -17.521 1.00 90.38 211 SER A O 1
ATOM 1582 N N . TRP A 1 212 ? 2.249 11.501 -19.627 1.00 91.81 212 TRP A N 1
ATOM 1583 C CA . TRP A 1 212 ? 0.992 12.230 -19.434 1.00 91.81 212 TRP A CA 1
ATOM 1584 C C . TRP A 1 212 ? -0.201 11.294 -19.253 1.00 91.81 212 TRP A C 1
ATOM 1586 O O . TRP A 1 212 ? -1.050 11.555 -18.399 1.00 91.81 212 TRP A O 1
ATOM 1596 N N . MET A 1 213 ? -0.245 10.178 -19.987 1.00 92.25 213 MET A N 1
ATOM 1597 C CA . MET A 1 213 ? -1.274 9.154 -19.785 1.00 92.25 213 MET A CA 1
ATOM 1598 C C . MET A 1 213 ? -1.225 8.561 -18.373 1.00 92.25 213 MET A C 1
ATOM 1600 O O . MET A 1 213 ? -2.267 8.452 -17.726 1.00 92.25 213 MET A O 1
ATOM 1604 N N . LEU A 1 214 ? -0.033 8.236 -17.862 1.00 92.50 214 LEU A N 1
ATOM 1605 C CA . LEU A 1 214 ? 0.136 7.741 -16.492 1.00 92.50 214 LEU A CA 1
ATOM 1606 C C . LEU A 1 214 ? -0.313 8.784 -15.459 1.00 92.50 214 LEU A C 1
ATOM 1608 O O . LEU A 1 214 ? -1.034 8.442 -14.523 1.00 92.50 214 LEU A O 1
ATOM 1612 N N . LEU A 1 215 ? 0.042 10.057 -15.654 1.00 92.94 215 LEU A N 1
ATOM 1613 C CA . LEU A 1 215 ? -0.345 11.144 -14.751 1.00 92.94 215 LEU A CA 1
ATOM 1614 C C . LEU A 1 215 ? -1.866 11.351 -14.702 1.00 92.94 215 LEU A C 1
ATOM 1616 O O . LEU A 1 215 ? -2.450 11.418 -13.618 1.00 92.94 215 LEU A O 1
ATOM 1620 N N . VAL A 1 216 ? -2.517 11.415 -15.867 1.00 94.12 216 VAL A N 1
ATOM 1621 C CA . VAL A 1 216 ? -3.979 11.547 -15.967 1.00 94.12 216 VAL A CA 1
ATOM 1622 C C . VAL A 1 216 ? -4.672 10.324 -15.364 1.00 94.12 216 VAL A C 1
ATOM 1624 O O . VAL A 1 216 ? -5.643 10.477 -14.621 1.00 94.12 216 VAL A O 1
ATOM 1627 N N . SER A 1 217 ? -4.145 9.122 -15.618 1.00 93.12 217 SER A N 1
ATOM 1628 C CA . SER A 1 217 ? -4.659 7.883 -15.030 1.00 93.12 217 SER A CA 1
ATOM 1629 C C . SER A 1 217 ? -4.591 7.913 -13.503 1.00 93.12 217 SER A C 1
ATOM 1631 O O . SER A 1 217 ? -5.580 7.585 -12.850 1.00 93.12 217 SER A O 1
ATOM 1633 N N . VAL A 1 218 ? -3.474 8.357 -12.914 1.00 93.56 218 VAL A N 1
ATOM 1634 C CA . VAL A 1 218 ? -3.336 8.503 -11.455 1.00 93.56 218 VAL A CA 1
ATOM 1635 C C . VAL A 1 218 ? -4.357 9.498 -10.903 1.00 93.56 218 VAL A C 1
ATOM 1637 O O . VAL A 1 218 ? -5.071 9.165 -9.960 1.00 93.56 218 VAL A O 1
ATOM 1640 N N . ALA A 1 219 ? -4.484 10.685 -11.502 1.00 93.88 219 ALA A N 1
ATOM 1641 C CA . ALA A 1 219 ? -5.438 11.700 -11.050 1.00 93.88 219 ALA A CA 1
ATOM 1642 C C . ALA A 1 219 ? -6.893 11.198 -11.095 1.00 93.88 219 ALA A C 1
ATOM 1644 O O . ALA A 1 219 ? -7.649 11.369 -10.131 1.00 93.88 219 ALA A O 1
ATOM 1645 N N . PHE A 1 220 ? -7.275 10.528 -12.184 1.00 94.38 220 PHE A N 1
ATOM 1646 C CA . PHE A 1 220 ? -8.594 9.918 -12.321 1.00 94.38 220 PHE A CA 1
ATOM 1647 C C . PHE A 1 220 ? -8.814 8.805 -11.287 1.00 94.38 220 PHE A C 1
ATOM 1649 O O . PHE A 1 220 ? -9.803 8.834 -10.550 1.00 94.38 220 PHE A O 1
ATOM 1656 N N . CYS A 1 221 ? -7.877 7.860 -11.174 1.00 94.38 221 CYS A N 1
ATOM 1657 C CA . CYS A 1 221 ? -8.009 6.720 -10.272 1.00 94.38 221 CYS A CA 1
ATOM 1658 C C . CYS A 1 221 ? -8.049 7.152 -8.800 1.00 94.38 221 CYS A C 1
ATOM 1660 O O . CYS A 1 221 ? -8.893 6.656 -8.055 1.00 94.38 221 CYS A O 1
ATOM 1662 N N . ILE A 1 222 ? -7.216 8.113 -8.380 1.00 91.94 222 ILE A N 1
ATOM 1663 C CA . ILE A 1 222 ? -7.245 8.672 -7.016 1.00 91.94 222 ILE A CA 1
ATOM 1664 C C . ILE A 1 222 ? -8.595 9.328 -6.725 1.00 91.94 222 ILE A C 1
ATOM 1666 O O . ILE A 1 222 ? -9.154 9.125 -5.647 1.00 91.94 222 ILE A O 1
ATOM 1670 N N . SER A 1 223 ? -9.148 10.074 -7.684 1.00 93.06 223 SER A N 1
ATOM 1671 C CA . SER A 1 223 ? -10.442 10.741 -7.508 1.00 93.06 223 SER A CA 1
ATOM 1672 C C . SER A 1 223 ? -11.558 9.725 -7.251 1.00 93.06 223 SER A C 1
ATOM 1674 O O . SER A 1 223 ? -12.296 9.845 -6.271 1.00 93.06 223 SER A O 1
ATOM 1676 N N . VAL A 1 224 ? -11.644 8.674 -8.076 1.00 92.31 224 VAL A N 1
ATOM 1677 C CA . VAL A 1 224 ? -12.636 7.604 -7.876 1.00 92.31 224 VAL A CA 1
ATOM 1678 C C . VAL A 1 224 ? -12.369 6.857 -6.567 1.00 92.31 224 VAL A C 1
ATOM 1680 O O . VAL A 1 224 ? -13.293 6.632 -5.784 1.00 92.31 224 VAL A O 1
ATOM 1683 N N . GLN A 1 225 ? -11.110 6.521 -6.282 1.00 92.94 225 GLN A N 1
ATOM 1684 C CA . GLN A 1 225 ? -10.726 5.812 -5.065 1.00 92.94 225 GLN A CA 1
ATOM 1685 C C . GLN A 1 225 ? -11.160 6.571 -3.804 1.00 92.94 225 GLN A C 1
ATOM 1687 O O . GLN A 1 225 ? -11.741 5.965 -2.902 1.00 92.94 225 GLN A O 1
ATOM 1692 N N . MET A 1 226 ? -10.929 7.885 -3.764 1.00 88.69 226 MET A N 1
ATOM 1693 C CA . MET A 1 226 ? -11.290 8.742 -2.636 1.00 88.69 226 MET A CA 1
ATOM 1694 C C . MET A 1 226 ? -12.809 8.828 -2.449 1.00 88.69 226 MET A C 1
ATOM 1696 O O . MET A 1 226 ? -13.288 8.730 -1.320 1.00 88.69 226 MET A O 1
ATOM 1700 N N . ILE A 1 227 ? -13.579 8.936 -3.539 1.00 93.12 227 ILE A N 1
ATOM 1701 C CA . ILE A 1 227 ? -15.050 8.939 -3.483 1.00 93.12 227 ILE A CA 1
ATOM 1702 C C . ILE A 1 227 ? -15.572 7.637 -2.860 1.00 93.12 227 ILE A C 1
ATOM 1704 O O . ILE A 1 227 ? -16.379 7.676 -1.930 1.00 93.12 227 ILE A O 1
ATOM 1708 N N . TYR A 1 228 ? -15.106 6.484 -3.343 1.00 94.88 228 TYR A N 1
ATOM 1709 C CA . TYR A 1 228 ? -15.592 5.180 -2.876 1.00 94.88 228 TYR A CA 1
ATOM 1710 C C . TYR A 1 228 ? -15.096 4.818 -1.476 1.00 94.88 228 TYR A C 1
ATOM 1712 O O . TYR A 1 228 ? -15.849 4.233 -0.696 1.00 94.88 228 TYR A O 1
ATOM 1720 N N . LEU A 1 229 ? -13.875 5.225 -1.120 1.00 92.38 229 LEU A N 1
ATOM 1721 C CA . LEU A 1 229 ? -13.369 5.080 0.241 1.00 92.38 229 LEU A CA 1
ATOM 1722 C C . LEU A 1 229 ? -14.225 5.877 1.229 1.00 92.38 229 LEU A C 1
ATOM 1724 O O . LEU A 1 229 ? -14.634 5.342 2.258 1.00 92.38 229 LEU A O 1
ATOM 1728 N N . ASN A 1 230 ? -14.543 7.129 0.893 1.00 91.62 230 ASN A N 1
ATOM 1729 C CA . ASN A 1 230 ? -15.383 7.972 1.737 1.00 91.62 230 ASN A CA 1
ATOM 1730 C C . ASN A 1 230 ? -16.803 7.401 1.860 1.00 91.62 230 ASN A C 1
ATOM 1732 O O . ASN A 1 230 ? -17.316 7.331 2.971 1.00 91.62 230 ASN A O 1
ATOM 1736 N N . LYS A 1 231 ? -17.399 6.899 0.765 1.00 91.62 231 LYS A N 1
ATOM 1737 C CA . LYS A 1 231 ? -18.688 6.181 0.816 1.00 91.62 231 LYS A CA 1
ATOM 1738 C C . LYS A 1 231 ? -18.640 4.964 1.746 1.00 91.62 231 LYS A C 1
ATOM 1740 O O . LYS A 1 231 ? -19.554 4.762 2.537 1.00 91.62 231 LYS A O 1
ATOM 1745 N N . ALA A 1 232 ? -17.580 4.155 1.676 1.00 92.56 232 ALA A N 1
ATOM 1746 C CA . ALA A 1 232 ? -17.437 2.987 2.543 1.00 92.56 232 ALA A CA 1
ATOM 1747 C C . ALA A 1 232 ? -17.363 3.375 4.027 1.00 92.56 232 ALA A C 1
ATOM 1749 O O . ALA A 1 232 ? -17.992 2.726 4.858 1.00 92.56 232 ALA A O 1
ATOM 1750 N N . LEU A 1 233 ? -16.601 4.423 4.350 1.00 89.25 233 LEU A N 1
ATOM 1751 C CA . LEU A 1 233 ? -16.407 4.899 5.722 1.00 89.25 233 LEU A CA 1
ATOM 1752 C C . LEU A 1 233 ? -17.625 5.632 6.297 1.00 89.25 233 LEU A C 1
ATOM 1754 O O . LEU A 1 233 ? -17.770 5.670 7.515 1.00 89.25 233 LEU A O 1
ATOM 1758 N N . ASP A 1 234 ? -18.473 6.204 5.443 1.00 91.12 234 ASP A N 1
ATOM 1759 C CA . ASP A 1 234 ? -19.727 6.847 5.848 1.00 91.12 234 ASP A CA 1
ATOM 1760 C C . ASP A 1 234 ? -20.797 5.813 6.240 1.00 91.12 234 ASP A C 1
ATOM 1762 O O . ASP A 1 234 ? -21.516 5.980 7.221 1.00 91.12 234 ASP A O 1
ATOM 1766 N N . VAL A 1 235 ? -20.856 4.694 5.510 1.00 91.56 235 VAL A N 1
ATOM 1767 C CA . VAL A 1 235 ? -21.878 3.651 5.706 1.00 91.56 235 VAL A CA 1
ATOM 1768 C C . VAL A 1 235 ? -21.459 2.603 6.740 1.00 91.56 235 VAL A C 1
ATOM 1770 O O . VAL A 1 235 ? -22.290 2.095 7.493 1.00 91.56 235 VAL A O 1
ATOM 1773 N N . PHE A 1 236 ? -20.176 2.240 6.777 1.00 92.50 236 PHE A N 1
ATOM 1774 C CA . PHE A 1 236 ? -19.685 1.107 7.558 1.00 92.50 236 PHE A CA 1
ATOM 1775 C C . PHE A 1 236 ? -18.647 1.529 8.596 1.00 92.50 236 PHE A C 1
ATOM 1777 O O . PHE A 1 236 ? -17.848 2.440 8.398 1.00 92.50 236 PHE A O 1
ATOM 1784 N N . ASN A 1 237 ? -18.600 0.790 9.707 1.00 88.94 237 ASN A N 1
ATOM 1785 C CA . ASN A 1 237 ? -17.623 1.037 10.760 1.00 88.94 237 ASN A CA 1
ATOM 1786 C C . ASN A 1 237 ? -16.186 0.865 10.229 1.00 88.94 237 ASN A C 1
ATOM 1788 O O . ASN A 1 237 ? -15.842 -0.171 9.652 1.00 88.94 237 ASN A O 1
ATOM 1792 N N . THR A 1 238 ? -15.325 1.853 10.486 1.00 85.19 238 THR A N 1
ATOM 1793 C CA . THR A 1 238 ? -13.901 1.843 10.118 1.00 85.19 238 THR A CA 1
ATOM 1794 C C . THR A 1 238 ? -13.170 0.578 10.584 1.00 85.19 238 THR A C 1
ATOM 1796 O O . THR A 1 238 ? -12.321 0.067 9.855 1.00 85.19 238 THR A O 1
ATOM 1799 N N . SER A 1 239 ? -13.522 0.017 11.748 1.00 84.75 239 SER A N 1
ATOM 1800 C CA . SER A 1 239 ? -12.922 -1.226 12.265 1.00 84.75 239 SER A CA 1
ATOM 1801 C C . SER A 1 239 ? -13.183 -2.445 11.369 1.00 84.75 239 SER A C 1
ATOM 1803 O O . SER A 1 239 ? -12.413 -3.401 11.410 1.00 84.75 239 SER A O 1
ATOM 1805 N N . VAL A 1 240 ? -14.224 -2.400 10.530 1.00 88.56 240 VAL A N 1
ATOM 1806 C CA . VAL A 1 240 ? -14.537 -3.420 9.514 1.00 88.56 240 VAL A CA 1
ATOM 1807 C C . VAL A 1 240 ? -13.968 -3.026 8.150 1.00 88.56 240 VAL A C 1
ATOM 1809 O O . VAL A 1 240 ? -13.348 -3.848 7.479 1.00 88.56 240 VAL A O 1
ATOM 1812 N N . VAL A 1 241 ? -14.133 -1.764 7.740 1.00 91.19 241 VAL A N 1
ATOM 1813 C CA . VAL A 1 241 ? -13.699 -1.285 6.415 1.00 91.19 241 VAL A CA 1
ATOM 1814 C C . VAL A 1 241 ? -12.184 -1.359 6.257 1.00 91.19 241 VAL A C 1
ATOM 1816 O O . VAL A 1 241 ? -11.705 -1.842 5.235 1.00 91.19 241 VAL A O 1
ATOM 1819 N N . THR A 1 242 ? -11.415 -0.911 7.252 1.00 89.25 242 THR A N 1
ATOM 1820 C CA . THR A 1 242 ? -9.955 -0.798 7.130 1.00 89.25 242 THR A CA 1
ATOM 1821 C C . THR A 1 242 ? -9.261 -2.151 6.921 1.00 89.25 242 THR A C 1
ATOM 1823 O O . THR A 1 242 ? -8.464 -2.237 5.987 1.00 89.25 242 THR A O 1
ATOM 1826 N N . PRO A 1 243 ? -9.544 -3.219 7.700 1.00 90.44 243 PRO A N 1
ATOM 1827 C CA . PRO A 1 243 ? -8.945 -4.531 7.446 1.00 90.44 243 PRO A CA 1
ATOM 1828 C C . PRO A 1 243 ? -9.323 -5.113 6.084 1.00 90.44 243 PRO A C 1
ATOM 1830 O O . PRO A 1 243 ? -8.450 -5.593 5.367 1.00 90.44 243 PRO A O 1
ATOM 1833 N N . ILE A 1 244 ? -10.604 -5.042 5.703 1.00 93.81 244 ILE A N 1
ATOM 1834 C CA . ILE A 1 244 ? -11.073 -5.583 4.419 1.00 93.81 244 ILE A CA 1
ATOM 1835 C C . ILE A 1 244 ? -10.412 -4.827 3.264 1.00 93.81 244 ILE A C 1
ATOM 1837 O O . ILE A 1 244 ? -9.931 -5.446 2.316 1.00 93.81 244 ILE A O 1
ATOM 1841 N N . LEU A 1 245 ? -10.334 -3.497 3.364 1.00 94.00 245 LEU A N 1
ATOM 1842 C CA . LEU A 1 245 ? -9.675 -2.668 2.363 1.00 94.00 245 LEU A CA 1
ATOM 1843 C C . LEU A 1 245 ? -8.209 -3.012 2.231 1.00 94.00 245 LEU A C 1
ATOM 1845 O O . LEU A 1 245 ? -7.748 -3.188 1.110 1.00 94.00 245 LEU A O 1
ATOM 1849 N N . TYR A 1 246 ? -7.504 -3.158 3.348 1.00 92.00 246 TYR A N 1
ATOM 1850 C CA . TYR A 1 246 ? -6.106 -3.549 3.315 1.00 92.00 246 TYR A CA 1
ATOM 1851 C C . TYR A 1 246 ? -5.910 -4.877 2.572 1.00 92.00 246 TYR A C 1
ATOM 1853 O O . TYR A 1 246 ? -5.045 -4.958 1.702 1.00 92.00 246 TYR A O 1
ATOM 1861 N N . VAL A 1 247 ? -6.732 -5.892 2.860 1.00 94.12 247 VAL A N 1
ATOM 1862 C CA . VAL A 1 247 ? -6.649 -7.205 2.199 1.00 94.12 247 VAL A CA 1
ATOM 1863 C C . VAL A 1 247 ? -6.901 -7.082 0.702 1.00 94.12 247 VAL A C 1
ATOM 1865 O O . VAL A 1 247 ? -6.072 -7.528 -0.090 1.00 94.12 247 VAL A O 1
ATOM 1868 N N . VAL A 1 248 ? -8.024 -6.480 0.304 1.00 95.88 248 VAL A N 1
ATOM 1869 C CA . VAL A 1 248 ? -8.424 -6.413 -1.109 1.00 95.88 248 VAL A CA 1
ATOM 1870 C C . VAL A 1 248 ? -7.456 -5.544 -1.908 1.00 95.88 248 VAL A C 1
ATOM 1872 O O . VAL A 1 248 ? -6.964 -5.980 -2.945 1.00 95.88 248 VAL A O 1
ATOM 1875 N N . PHE A 1 249 ? -7.111 -4.357 -1.402 1.00 95.00 249 PHE A N 1
ATOM 1876 C CA . PHE A 1 249 ? -6.149 -3.456 -2.038 1.00 95.00 249 PHE A CA 1
ATOM 1877 C C . PHE A 1 249 ? -4.784 -4.121 -2.210 1.00 95.00 249 PHE A C 1
ATOM 1879 O O . PHE A 1 249 ? -4.266 -4.177 -3.322 1.00 95.00 249 PHE A O 1
ATOM 1886 N N . THR A 1 250 ? -4.224 -4.679 -1.136 1.00 94.12 250 THR A N 1
ATOM 1887 C CA . THR A 1 250 ? -2.888 -5.284 -1.179 1.00 94.12 250 THR A CA 1
ATOM 1888 C C . THR A 1 250 ? -2.866 -6.524 -2.069 1.00 94.12 250 THR A C 1
ATOM 1890 O O . THR A 1 250 ? -1.920 -6.697 -2.830 1.00 94.12 250 THR A O 1
ATOM 1893 N N . SER A 1 251 ? -3.922 -7.345 -2.057 1.00 94.81 251 SER A N 1
ATOM 1894 C CA . SER A 1 251 ? -4.026 -8.513 -2.946 1.00 94.81 251 SER A CA 1
ATOM 1895 C C . SER A 1 251 ? -4.063 -8.096 -4.417 1.00 94.81 251 SER A C 1
ATOM 1897 O O . SER A 1 251 ? -3.319 -8.645 -5.228 1.00 94.81 251 SER A O 1
ATOM 1899 N N . CYS A 1 252 ? -4.880 -7.093 -4.766 1.00 96.19 252 CYS A N 1
ATOM 1900 C CA . CYS A 1 252 ? -4.925 -6.554 -6.125 1.00 96.19 252 CYS A CA 1
ATOM 1901 C C . CYS A 1 252 ? -3.581 -5.938 -6.532 1.00 96.19 252 CYS A C 1
ATOM 1903 O O . CYS A 1 252 ? -3.151 -6.133 -7.662 1.00 96.19 252 CYS A O 1
ATOM 1905 N N . VAL A 1 253 ? -2.889 -5.231 -5.632 1.00 94.38 253 VAL A N 1
ATOM 1906 C CA . VAL A 1 253 ? -1.565 -4.655 -5.920 1.00 94.38 253 VAL A CA 1
ATOM 1907 C C . VAL A 1 253 ? -0.509 -5.737 -6.137 1.00 94.38 253 VAL A C 1
ATOM 1909 O O . VAL A 1 253 ? 0.234 -5.645 -7.110 1.00 94.38 253 VAL A O 1
ATOM 1912 N N . ILE A 1 254 ? -0.447 -6.762 -5.281 1.00 92.75 254 ILE A N 1
ATOM 1913 C CA . ILE A 1 254 ? 0.491 -7.882 -5.444 1.00 92.75 254 ILE A CA 1
ATOM 1914 C C . ILE A 1 254 ? 0.227 -8.588 -6.778 1.00 92.75 254 ILE A C 1
ATOM 1916 O O . ILE A 1 254 ? 1.167 -8.833 -7.530 1.00 92.75 254 ILE A O 1
ATOM 1920 N N . LEU A 1 255 ? -1.041 -8.852 -7.112 1.00 93.50 255 LEU A N 1
ATOM 1921 C CA . LEU A 1 255 ? -1.418 -9.476 -8.381 1.00 93.50 255 LEU A CA 1
ATOM 1922 C C . LEU A 1 255 ? -1.046 -8.596 -9.585 1.00 93.50 255 LEU A C 1
ATOM 1924 O O . LEU A 1 255 ? -0.427 -9.082 -10.530 1.00 93.50 255 LEU A O 1
ATOM 1928 N N . ALA A 1 256 ? -1.371 -7.302 -9.538 1.00 94.00 256 ALA A N 1
ATOM 1929 C CA . ALA A 1 256 ? -1.022 -6.348 -10.587 1.00 94.00 256 ALA A CA 1
ATOM 1930 C C . ALA A 1 256 ? 0.497 -6.251 -10.782 1.00 94.00 256 ALA A C 1
ATOM 1932 O O . ALA A 1 256 ? 0.964 -6.289 -11.917 1.00 94.00 256 ALA A O 1
ATOM 1933 N N . SER A 1 257 ? 1.263 -6.182 -9.687 1.00 91.19 257 SER A N 1
ATOM 1934 C CA . SER A 1 257 ? 2.731 -6.126 -9.703 1.00 91.19 257 SER A CA 1
ATOM 1935 C C . SER A 1 257 ? 3.323 -7.405 -10.292 1.00 91.19 257 SER A C 1
ATOM 1937 O O . SER A 1 257 ? 4.172 -7.345 -11.181 1.00 91.19 257 SER A O 1
ATOM 1939 N N . ALA A 1 258 ? 2.828 -8.567 -9.856 1.00 89.94 258 ALA A N 1
ATOM 1940 C CA . ALA A 1 258 ? 3.282 -9.864 -10.344 1.00 89.94 258 ALA A CA 1
ATOM 1941 C C . ALA A 1 258 ? 3.046 -10.027 -11.853 1.00 89.94 258 ALA A C 1
ATOM 1943 O O . ALA A 1 258 ? 3.929 -10.525 -12.550 1.00 89.94 258 ALA A O 1
ATOM 1944 N N . ILE A 1 259 ? 1.895 -9.572 -12.364 1.00 91.69 259 ILE A N 1
ATOM 1945 C CA . ILE A 1 259 ? 1.558 -9.634 -13.794 1.00 91.69 259 ILE A CA 1
ATOM 1946 C C . ILE A 1 259 ? 2.363 -8.601 -14.593 1.00 91.69 259 ILE A C 1
ATOM 1948 O O . ILE A 1 259 ? 3.017 -8.971 -15.568 1.00 91.69 259 ILE A O 1
ATOM 1952 N N . LEU A 1 260 ? 2.343 -7.326 -14.184 1.00 90.56 260 LEU A N 1
ATOM 1953 C CA . LEU A 1 260 ? 2.962 -6.227 -14.933 1.00 90.56 260 LEU A CA 1
ATOM 1954 C C . LEU A 1 260 ? 4.478 -6.385 -15.013 1.00 90.56 260 LEU A C 1
ATOM 1956 O O . LEU A 1 260 ? 5.058 -6.307 -16.091 1.00 90.56 260 LEU A O 1
ATOM 1960 N N . PHE A 1 261 ? 5.137 -6.626 -13.881 1.00 86.94 261 PHE A N 1
ATOM 1961 C CA . PHE A 1 261 ? 6.595 -6.709 -13.842 1.00 86.94 261 PHE A CA 1
ATOM 1962 C C . PHE A 1 261 ? 7.107 -8.120 -14.157 1.00 86.94 261 PHE A C 1
ATOM 1964 O O . PHE A 1 261 ? 8.298 -8.290 -14.408 1.00 86.94 261 PHE A O 1
ATOM 1971 N N . LYS A 1 262 ? 6.223 -9.130 -14.221 1.00 85.50 262 LYS A N 1
ATOM 1972 C CA . LYS A 1 262 ? 6.582 -10.560 -14.310 1.00 85.50 262 LYS A CA 1
ATOM 1973 C C . LYS A 1 262 ? 7.552 -10.980 -13.194 1.00 85.50 262 LYS A C 1
ATOM 1975 O O . LYS A 1 262 ? 8.365 -11.884 -13.374 1.00 85.50 262 LYS A O 1
ATOM 1980 N N . GLU A 1 263 ? 7.423 -10.335 -12.028 1.00 77.31 263 GLU A N 1
ATOM 1981 C CA . GLU A 1 263 ? 8.313 -10.464 -10.863 1.00 77.31 263 GLU A CA 1
ATOM 1982 C C . GLU A 1 263 ? 8.439 -11.914 -10.370 1.00 77.31 263 GLU A C 1
ATOM 1984 O O . GLU A 1 263 ? 9.475 -12.288 -9.834 1.00 77.31 263 GLU A O 1
ATOM 1989 N N . TRP A 1 264 ? 7.409 -12.745 -10.559 1.00 79.94 264 TRP A N 1
ATOM 1990 C CA . TRP A 1 264 ? 7.371 -14.116 -10.033 1.00 79.94 264 TRP A CA 1
ATOM 1991 C C . TRP A 1 264 ? 7.908 -15.169 -11.003 1.00 79.94 264 TRP A C 1
ATOM 1993 O O . TRP A 1 264 ? 8.175 -16.291 -10.587 1.00 79.94 264 TRP A O 1
ATOM 2003 N N . GLY A 1 265 ? 8.105 -14.826 -12.280 1.00 76.38 265 GLY A N 1
ATOM 2004 C CA . GLY A 1 265 ? 8.571 -15.783 -13.289 1.00 76.38 265 GLY A CA 1
ATOM 2005 C C . GLY A 1 265 ? 10.006 -16.277 -13.068 1.00 76.38 265 GLY A C 1
ATOM 2006 O O . GLY A 1 265 ? 10.378 -17.308 -13.619 1.00 76.38 265 GLY A O 1
ATOM 2007 N N . GLY A 1 266 ? 10.803 -15.553 -12.273 1.00 72.69 266 GLY A N 1
ATOM 2008 C CA . GLY A 1 266 ? 12.190 -15.897 -11.943 1.00 72.69 266 GLY A CA 1
ATOM 2009 C C . GLY A 1 266 ? 12.463 -16.129 -10.454 1.00 72.69 266 GLY A C 1
ATOM 2010 O O . GLY A 1 266 ? 13.622 -16.307 -10.090 1.00 72.69 266 GLY A O 1
ATOM 2011 N N . LEU A 1 267 ? 11.438 -16.101 -9.595 1.00 80.25 267 LEU A N 1
ATOM 2012 C CA . LEU A 1 267 ? 11.604 -16.340 -8.158 1.00 80.25 267 LEU A CA 1
ATOM 2013 C C . LEU A 1 267 ? 11.542 -17.838 -7.844 1.00 80.25 267 LEU A C 1
ATOM 2015 O O . LEU A 1 267 ? 10.719 -18.547 -8.431 1.00 80.25 267 LEU A O 1
ATOM 2019 N N . PRO A 1 268 ? 12.353 -18.331 -6.892 1.00 87.94 268 PRO A N 1
ATOM 2020 C CA . PRO A 1 268 ? 12.163 -19.671 -6.365 1.00 87.94 268 PRO A CA 1
ATOM 2021 C C . PRO A 1 268 ? 10.779 -19.775 -5.693 1.00 87.94 268 PRO A C 1
ATOM 2023 O O . PRO A 1 268 ? 10.284 -18.796 -5.123 1.00 87.94 268 PRO A O 1
ATOM 2026 N N . PRO A 1 269 ? 10.140 -20.957 -5.729 1.00 88.81 269 PRO A N 1
ATOM 2027 C CA . PRO A 1 269 ? 8.808 -21.149 -5.153 1.00 88.81 269 PRO A CA 1
ATOM 2028 C C . PRO A 1 269 ? 8.763 -20.834 -3.650 1.00 88.81 269 PRO A C 1
ATOM 2030 O O . PRO A 1 269 ? 7.729 -20.389 -3.153 1.00 88.81 269 PRO A O 1
ATOM 2033 N N . ASP A 1 270 ? 9.888 -20.999 -2.950 1.00 91.56 270 ASP A N 1
ATOM 2034 C CA . ASP A 1 270 ? 10.035 -20.670 -1.532 1.00 91.56 270 ASP A CA 1
ATOM 2035 C C . ASP A 1 270 ? 9.867 -19.167 -1.262 1.00 91.56 270 ASP A C 1
ATOM 2037 O O . ASP A 1 270 ? 9.204 -18.790 -0.296 1.00 91.56 270 ASP A O 1
ATOM 2041 N N . ASP A 1 271 ? 10.376 -18.301 -2.146 1.00 90.44 271 ASP A N 1
ATOM 2042 C CA . ASP A 1 271 ? 10.228 -16.848 -2.011 1.00 90.44 271 ASP A CA 1
ATOM 2043 C C . ASP A 1 271 ? 8.778 -16.419 -2.258 1.00 90.44 271 ASP A C 1
ATOM 2045 O O . ASP A 1 271 ? 8.217 -15.614 -1.513 1.00 90.44 271 ASP A O 1
ATOM 2049 N N . ILE A 1 272 ? 8.115 -17.018 -3.251 1.00 91.00 272 ILE A N 1
ATOM 2050 C CA . ILE A 1 272 ? 6.691 -16.763 -3.516 1.00 91.00 272 ILE A CA 1
ATOM 2051 C C . ILE A 1 272 ? 5.846 -17.192 -2.307 1.00 91.00 272 ILE A C 1
ATOM 2053 O O . ILE A 1 272 ? 4.995 -16.431 -1.833 1.00 91.00 272 ILE A O 1
ATOM 2057 N N . ALA A 1 273 ? 6.104 -18.388 -1.770 1.00 92.62 273 ALA A N 1
ATOM 2058 C CA . ALA A 1 273 ? 5.440 -18.882 -0.569 1.00 92.62 273 ALA A CA 1
ATOM 2059 C C . ALA A 1 273 ? 5.720 -17.979 0.644 1.00 92.62 273 ALA A C 1
ATOM 2061 O O . ALA A 1 273 ? 4.802 -17.688 1.414 1.00 92.62 273 ALA A O 1
ATOM 2062 N N . GLY A 1 274 ? 6.951 -17.482 0.782 1.00 93.56 274 GLY A N 1
ATOM 2063 C CA . GLY A 1 274 ? 7.357 -16.532 1.812 1.00 93.56 274 GLY A CA 1
ATOM 2064 C C . GLY A 1 274 ? 6.590 -15.212 1.733 1.00 93.56 274 GLY A C 1
ATOM 2065 O O . GLY A 1 274 ? 6.012 -14.788 2.734 1.00 93.56 274 GLY A O 1
ATOM 2066 N N . VAL A 1 275 ? 6.492 -14.594 0.550 1.00 91.50 275 VAL A N 1
ATOM 2067 C CA . VAL A 1 275 ? 5.720 -13.352 0.345 1.00 91.50 275 VAL A CA 1
ATOM 2068 C C . VAL A 1 275 ? 4.245 -13.554 0.691 1.00 91.50 275 VAL A C 1
ATOM 2070 O O . VAL A 1 275 ? 3.669 -12.739 1.415 1.00 91.50 275 VAL A O 1
ATOM 2073 N N . LEU A 1 276 ? 3.633 -14.649 0.229 1.00 93.81 276 LEU A N 1
ATOM 2074 C CA . LEU A 1 276 ? 2.230 -14.959 0.518 1.00 93.81 276 LEU A CA 1
ATOM 2075 C C . LEU A 1 276 ? 1.995 -15.228 2.011 1.00 93.81 276 LEU A C 1
ATOM 2077 O O . LEU A 1 276 ? 1.062 -14.679 2.600 1.00 93.81 276 LEU A O 1
ATOM 2081 N N . CYS A 1 277 ? 2.859 -16.022 2.644 1.00 95.06 277 CYS A N 1
ATOM 2082 C CA . CYS A 1 277 ? 2.806 -16.302 4.078 1.00 95.06 277 CYS A CA 1
ATOM 2083 C C . CYS A 1 277 ? 2.953 -15.016 4.904 1.00 95.06 277 CYS A C 1
ATOM 2085 O O . CYS A 1 277 ? 2.160 -14.759 5.817 1.00 95.06 277 CYS A O 1
ATOM 2087 N N . GLY A 1 278 ? 3.916 -14.165 4.543 1.00 94.62 278 GLY A N 1
ATOM 2088 C CA . GLY A 1 278 ? 4.106 -12.853 5.150 1.00 94.62 278 GLY A CA 1
ATOM 2089 C C . GLY A 1 278 ? 2.862 -11.980 5.006 1.00 94.62 278 GLY A C 1
ATOM 2090 O O . GLY A 1 278 ? 2.380 -11.443 6.003 1.00 94.62 278 GLY A O 1
ATOM 2091 N N . PHE A 1 279 ? 2.276 -11.913 3.808 1.00 94.44 279 PHE A N 1
ATOM 2092 C CA . PHE A 1 279 ? 1.044 -11.167 3.555 1.00 94.44 279 PHE A CA 1
ATOM 2093 C C . PHE A 1 279 ? -0.119 -11.640 4.443 1.00 94.44 279 PHE A C 1
ATOM 2095 O O . PHE A 1 279 ? -0.703 -10.826 5.161 1.00 94.44 279 PHE A O 1
ATOM 2102 N N . PHE A 1 280 ? -0.420 -12.942 4.481 1.00 94.62 280 PHE A N 1
ATOM 2103 C CA . PHE A 1 280 ? -1.486 -13.479 5.342 1.00 94.62 280 PHE A CA 1
ATOM 2104 C C . PHE A 1 280 ? -1.211 -13.268 6.837 1.00 94.62 280 PHE A C 1
ATOM 2106 O O . PHE A 1 280 ? -2.139 -13.041 7.623 1.00 94.62 280 PHE A O 1
ATOM 2113 N N . THR A 1 281 ? 0.062 -13.280 7.234 1.00 95.19 281 THR A N 1
ATOM 2114 C CA . THR A 1 281 ? 0.479 -12.948 8.600 1.00 95.19 281 THR A CA 1
ATOM 2115 C C . THR A 1 281 ? 0.170 -11.481 8.916 1.00 95.19 281 THR A C 1
ATOM 2117 O O . THR A 1 281 ? -0.464 -11.204 9.935 1.00 95.19 281 THR A O 1
ATOM 2120 N N . VAL A 1 282 ? 0.506 -10.536 8.028 1.00 93.94 282 VAL A N 1
ATOM 2121 C CA . VAL A 1 282 ? 0.161 -9.113 8.217 1.00 93.94 282 VAL A CA 1
ATOM 2122 C C . VAL A 1 282 ? -1.352 -8.906 8.280 1.00 93.94 282 VAL A C 1
ATOM 2124 O O . VAL A 1 282 ? -1.839 -8.208 9.169 1.00 93.94 282 VAL A O 1
ATOM 2127 N N . VAL A 1 283 ? -2.109 -9.557 7.394 1.00 92.25 283 VAL A N 1
ATOM 2128 C CA . VAL A 1 283 ? -3.580 -9.509 7.394 1.00 92.25 283 VAL A CA 1
ATOM 2129 C C . VAL A 1 283 ? -4.149 -9.958 8.739 1.00 92.25 283 VAL A C 1
ATOM 2131 O O . VAL A 1 283 ? -4.996 -9.270 9.315 1.00 92.25 283 VAL A O 1
ATOM 2134 N N . SER A 1 284 ? -3.643 -11.070 9.273 1.00 92.31 284 SER A N 1
ATOM 2135 C CA . SER A 1 284 ? -4.046 -11.585 10.585 1.00 92.31 284 SER A CA 1
ATOM 2136 C C . SER A 1 284 ? -3.748 -10.576 11.698 1.00 92.31 284 SER A C 1
ATOM 2138 O O . SER A 1 284 ? -4.591 -10.334 12.564 1.00 92.31 284 SER A O 1
ATOM 2140 N N . GLY A 1 285 ? -2.578 -9.931 11.652 1.00 91.44 285 GLY A N 1
ATOM 2141 C CA . GLY A 1 285 ? -2.194 -8.895 12.608 1.00 91.44 285 GLY A CA 1
ATOM 2142 C C . GLY A 1 285 ? -3.089 -7.650 12.551 1.00 91.44 285 GLY A C 1
ATOM 2143 O O . GLY A 1 285 ? -3.508 -7.151 13.597 1.00 91.44 285 GLY A O 1
ATOM 2144 N N . ILE A 1 286 ? -3.450 -7.178 11.354 1.00 90.31 286 ILE A N 1
ATOM 2145 C CA . ILE A 1 286 ? -4.349 -6.024 11.174 1.00 90.31 286 ILE A CA 1
ATOM 2146 C C . ILE A 1 286 ? -5.752 -6.356 11.662 1.00 90.31 286 ILE A C 1
ATOM 2148 O O . ILE A 1 286 ? -6.373 -5.534 12.338 1.00 90.31 286 ILE A O 1
ATOM 2152 N N . PHE A 1 287 ? -6.249 -7.555 11.356 1.00 88.44 287 PHE A N 1
ATOM 2153 C CA . PHE A 1 287 ? -7.548 -7.997 11.845 1.00 88.44 287 PHE A CA 1
ATOM 2154 C C . PHE A 1 287 ? -7.566 -8.050 13.375 1.00 88.44 287 PHE A C 1
ATOM 2156 O O . PHE A 1 287 ? -8.466 -7.489 13.993 1.00 88.44 287 PHE A O 1
ATOM 2163 N N . LEU A 1 288 ? -6.531 -8.623 14.001 1.00 88.38 288 LEU A N 1
ATOM 2164 C CA . LEU A 1 288 ? -6.370 -8.618 15.459 1.00 88.38 288 LEU A CA 1
ATOM 2165 C C . LEU A 1 288 ? -6.332 -7.197 16.039 1.00 88.38 288 LEU A C 1
ATOM 2167 O O . LEU A 1 288 ? -6.952 -6.930 17.069 1.00 88.38 288 LEU A O 1
ATOM 2171 N N . LEU A 1 289 ? -5.625 -6.277 15.381 1.00 84.94 289 LEU A N 1
ATOM 2172 C CA . LEU A 1 289 ? -5.484 -4.900 15.847 1.00 84.94 289 LEU A CA 1
ATOM 2173 C C . LEU A 1 289 ? -6.801 -4.117 15.757 1.00 84.94 289 LEU A C 1
ATOM 2175 O O . LEU A 1 289 ? -7.115 -3.347 16.664 1.00 84.94 289 LEU A O 1
ATOM 2179 N N . GLN A 1 290 ? -7.570 -4.319 14.686 1.00 83.44 290 GLN A N 1
ATOM 2180 C CA . GLN A 1 290 ? -8.768 -3.530 14.392 1.00 83.44 290 GLN A CA 1
ATOM 2181 C C . GLN A 1 290 ? -10.050 -4.148 14.964 1.00 83.44 290 GLN A C 1
ATOM 2183 O O . GLN A 1 290 ? -10.869 -3.418 15.517 1.00 83.44 290 GLN A O 1
ATOM 2188 N N . ALA A 1 291 ? -10.214 -5.473 14.908 1.00 80.00 291 ALA A N 1
ATOM 2189 C CA . ALA A 1 291 ? -11.405 -6.154 15.426 1.00 80.00 291 ALA A CA 1
ATOM 2190 C C . ALA A 1 291 ? -11.496 -6.106 16.960 1.00 80.00 291 ALA A C 1
ATOM 2192 O O . ALA A 1 291 ? -12.589 -6.105 17.522 1.00 80.00 291 ALA A O 1
ATOM 2193 N N . PHE A 1 292 ? -10.352 -6.038 17.650 1.00 76.62 292 PHE A N 1
ATOM 2194 C CA . PHE A 1 292 ? -10.287 -6.049 19.116 1.00 76.62 292 PHE A CA 1
ATOM 2195 C C . PHE A 1 292 ? -9.892 -4.703 19.724 1.00 76.62 292 PHE A C 1
ATOM 2197 O O . PHE A 1 292 ? -9.601 -4.639 20.922 1.00 76.62 292 PHE A O 1
ATOM 2204 N N . LYS A 1 293 ? -9.900 -3.631 18.922 1.00 71.06 293 LYS A N 1
ATOM 2205 C CA . LYS A 1 293 ? -9.542 -2.276 19.357 1.00 71.06 293 LYS A CA 1
ATOM 2206 C C . LYS A 1 293 ? -10.403 -1.780 20.525 1.00 71.06 293 LYS A C 1
ATOM 2208 O O . LYS A 1 293 ? -9.880 -1.121 21.419 1.00 71.06 293 LYS A O 1
ATOM 2213 N N . ASP A 1 294 ? -11.678 -2.168 20.548 1.00 65.25 294 ASP A N 1
ATOM 2214 C CA . ASP A 1 294 ? -12.653 -1.737 21.559 1.00 65.25 294 ASP A CA 1
ATOM 2215 C C . ASP A 1 294 ? -12.864 -2.770 22.687 1.00 65.25 294 ASP A C 1
ATOM 2217 O O . ASP A 1 294 ? -13.552 -2.501 23.673 1.00 65.25 294 ASP A O 1
ATOM 2221 N N . MET A 1 295 ? -12.254 -3.958 22.591 1.00 62.81 295 MET A N 1
ATOM 2222 C CA . MET A 1 295 ? -12.377 -5.004 23.610 1.00 62.81 295 MET A CA 1
ATOM 2223 C C . MET A 1 295 ? -11.356 -4.784 24.731 1.00 62.81 295 MET A C 1
ATOM 2225 O O . MET A 1 295 ? -10.150 -4.840 24.511 1.00 62.81 295 MET A O 1
ATOM 2229 N N . SER A 1 296 ? -11.815 -4.583 25.965 1.00 53.41 296 SER A N 1
ATOM 2230 C CA . SER A 1 296 ? -10.953 -4.417 27.143 1.00 53.41 296 SER A CA 1
ATOM 2231 C C . SER A 1 296 ? -10.685 -5.756 27.847 1.00 53.41 296 SER A C 1
ATOM 2233 O O . SER A 1 296 ? -11.031 -5.963 29.011 1.00 53.41 296 SER A O 1
ATOM 2235 N N . ILE A 1 297 ? -10.025 -6.698 27.165 1.00 55.56 297 ILE A N 1
ATOM 2236 C CA . ILE A 1 297 ? -9.560 -7.941 27.810 1.00 55.56 297 ILE A CA 1
ATOM 2237 C C . ILE A 1 297 ? -8.294 -7.628 28.625 1.00 55.56 297 ILE A C 1
ATOM 2239 O O . ILE A 1 297 ? -7.159 -7.892 28.238 1.00 55.56 297 ILE A O 1
ATOM 2243 N N . SER A 1 298 ? -8.488 -7.002 29.784 1.00 49.62 298 SER A N 1
ATOM 2244 C CA . SER A 1 298 ? -7.411 -6.777 30.747 1.00 49.62 298 SER A CA 1
ATOM 2245 C C . SER A 1 298 ? -6.981 -8.107 31.372 1.00 49.62 298 SER A C 1
ATOM 2247 O O . SER A 1 298 ? -7.822 -8.945 31.694 1.00 49.62 298 SER A O 1
ATOM 2249 N N . MET A 1 299 ? -5.676 -8.287 31.600 1.00 53.59 299 MET A N 1
ATOM 2250 C CA . MET A 1 299 ? -5.070 -9.488 32.206 1.00 53.59 299 MET A CA 1
ATOM 2251 C C . MET A 1 299 ? -5.739 -9.896 33.535 1.00 53.59 299 MET A C 1
ATOM 2253 O O . MET A 1 299 ? -5.780 -11.074 33.882 1.00 53.59 299 MET A O 1
ATOM 2257 N N . ASN A 1 300 ? -6.347 -8.932 34.233 1.00 56.06 300 ASN A N 1
ATOM 2258 C CA . ASN A 1 300 ? -7.118 -9.145 35.458 1.00 56.06 300 ASN A CA 1
ATOM 2259 C C . ASN A 1 300 ? -8.380 -10.008 35.249 1.00 56.06 300 ASN A C 1
ATOM 2261 O O . ASN A 1 300 ? -8.774 -10.721 36.168 1.00 56.06 300 ASN A O 1
ATOM 2265 N N . ASN A 1 301 ? -8.992 -9.990 34.059 1.00 55.50 301 ASN A N 1
ATOM 2266 C CA . ASN A 1 301 ? -10.146 -10.836 33.728 1.00 55.50 301 ASN A CA 1
ATOM 2267 C C . ASN A 1 301 ? -9.719 -12.287 33.445 1.00 55.50 301 ASN A C 1
ATOM 2269 O O . ASN A 1 301 ? -10.392 -13.216 33.876 1.00 55.50 301 ASN A O 1
ATOM 2273 N N . LEU A 1 302 ? -8.558 -12.496 32.811 1.00 57.19 302 LEU A N 1
ATOM 2274 C CA . LEU A 1 302 ? -7.990 -13.836 32.588 1.00 57.19 302 LEU A CA 1
ATOM 2275 C C . LEU A 1 302 ? -7.466 -14.470 33.884 1.00 57.19 302 LEU A C 1
ATOM 2277 O O . LEU A 1 302 ? -7.619 -15.670 34.099 1.00 57.19 302 LEU A O 1
ATOM 2281 N N . ALA A 1 303 ? -6.883 -13.660 34.772 1.00 57.12 303 ALA A N 1
ATOM 2282 C CA . ALA A 1 303 ? -6.463 -14.114 36.093 1.00 57.12 303 ALA A CA 1
ATOM 2283 C C . ALA A 1 303 ? -7.659 -14.531 36.965 1.00 57.12 303 ALA A C 1
ATOM 2285 O O . ALA A 1 303 ? -7.533 -15.486 37.722 1.00 57.12 303 ALA A O 1
ATOM 2286 N N . ARG A 1 304 ? -8.820 -13.870 36.830 1.00 50.94 304 ARG A N 1
ATOM 2287 C CA . ARG A 1 304 ? -10.072 -14.283 37.488 1.00 50.94 304 ARG A CA 1
ATOM 2288 C C . ARG A 1 304 ? -10.604 -15.605 36.942 1.00 50.94 304 ARG A C 1
ATOM 2290 O O . ARG A 1 304 ? -10.832 -16.505 37.730 1.00 50.94 304 ARG A O 1
ATOM 2297 N N . VAL A 1 305 ? -10.637 -15.801 35.623 1.00 53.88 305 VAL A N 1
ATOM 2298 C CA . VAL A 1 305 ? -11.019 -17.101 35.024 1.00 53.88 305 VAL A CA 1
ATOM 2299 C C . VAL A 1 305 ? -10.095 -18.243 35.472 1.00 53.88 305 VAL A C 1
ATOM 2301 O O . VAL A 1 305 ? -10.557 -19.353 35.710 1.00 53.88 305 VAL A O 1
ATOM 2304 N N . LYS A 1 306 ? -8.792 -17.981 35.647 1.00 52.22 306 LYS A N 1
ATOM 2305 C CA . LYS A 1 306 ? -7.845 -18.979 36.173 1.00 52.22 306 LYS A CA 1
ATOM 2306 C C . LYS A 1 306 ? -7.971 -19.196 37.690 1.00 52.22 306 LYS A C 1
ATOM 2308 O O . LYS A 1 306 ? -7.629 -20.272 38.167 1.00 52.22 306 LYS A O 1
ATOM 2313 N N . LYS A 1 307 ? -8.428 -18.190 38.444 1.00 48.91 307 LYS A N 1
ATOM 2314 C CA . LYS A 1 307 ? -8.604 -18.248 39.907 1.00 48.91 307 LYS A CA 1
ATOM 2315 C C . LYS A 1 307 ? -9.959 -18.837 40.319 1.00 48.91 307 LYS A C 1
ATOM 2317 O O . LYS A 1 307 ? -10.032 -19.460 41.369 1.00 48.91 307 LYS A O 1
ATOM 2322 N N . ASP A 1 308 ? -10.968 -18.696 39.463 1.00 47.41 308 ASP A N 1
ATOM 2323 C CA . ASP A 1 308 ? -12.323 -19.231 39.630 1.00 47.41 308 ASP A CA 1
ATOM 2324 C C . ASP A 1 308 ? -12.524 -20.555 38.866 1.00 47.41 308 ASP A C 1
ATOM 2326 O O . ASP A 1 308 ? -13.642 -21.062 38.783 1.00 47.41 308 ASP A O 1
ATOM 2330 N N . ALA A 1 309 ? -11.453 -21.135 38.307 1.00 40.31 309 ALA A N 1
ATOM 2331 C CA . ALA A 1 309 ? -11.484 -22.505 37.813 1.00 40.31 309 ALA A CA 1
ATOM 2332 C C . ALA A 1 309 ? -11.871 -23.416 38.993 1.00 40.31 309 ALA A C 1
ATOM 2334 O O . ALA A 1 309 ? -11.132 -23.443 39.984 1.00 40.31 309 ALA A O 1
ATOM 2335 N N . PRO A 1 310 ? -13.010 -24.135 38.935 1.00 43.69 310 PRO A N 1
ATOM 2336 C CA . PRO A 1 310 ? -13.401 -25.024 40.014 1.00 43.69 310 PRO A CA 1
ATOM 2337 C C . PRO A 1 310 ? -12.265 -26.017 40.235 1.00 43.69 310 PRO A C 1
ATOM 2339 O O . PRO A 1 310 ? -11.822 -26.673 39.288 1.00 43.69 310 PRO A O 1
ATOM 2342 N N . ALA A 1 311 ? -11.778 -26.132 41.472 1.00 47.88 311 ALA A N 1
ATOM 2343 C CA . ALA A 1 311 ? -11.012 -27.307 41.844 1.00 47.88 311 ALA A CA 1
ATOM 2344 C C . ALA A 1 311 ? -11.874 -28.516 41.466 1.00 47.88 311 ALA A C 1
ATOM 2346 O O . ALA A 1 311 ? -13.035 -28.590 41.877 1.00 47.88 311 ALA A O 1
ATOM 2347 N N . LEU A 1 312 ? -11.338 -29.409 40.627 1.00 39.47 312 LEU A N 1
ATOM 2348 C CA . LEU A 1 312 ? -11.993 -30.674 40.311 1.00 39.47 312 LEU A CA 1
ATOM 2349 C C . LEU A 1 312 ? -12.442 -31.293 41.639 1.00 39.47 312 LEU A C 1
ATOM 2351 O O . LEU A 1 312 ? -11.595 -31.441 42.528 1.00 39.47 312 LEU A O 1
ATOM 2355 N N . PRO A 1 313 ? -13.737 -31.608 41.821 1.00 35.69 313 PRO A N 1
ATOM 2356 C CA . PRO A 1 313 ? -14.167 -32.274 43.031 1.00 35.69 313 PRO A CA 1
ATOM 2357 C C . PRO A 1 313 ? -13.384 -33.581 43.123 1.00 35.69 313 PRO A C 1
ATOM 2359 O O . PRO A 1 313 ? -13.479 -34.441 42.245 1.00 35.69 313 PRO A O 1
ATOM 2362 N N . GLN A 1 314 ? -12.566 -33.714 44.169 1.00 36.50 314 GLN A N 1
ATOM 2363 C CA . GLN A 1 314 ? -12.064 -35.019 44.563 1.00 36.50 314 GLN A CA 1
ATOM 2364 C C . GLN A 1 314 ? -13.302 -35.886 44.785 1.00 36.50 314 GLN A C 1
ATOM 2366 O O . GLN A 1 314 ? -14.127 -35.579 45.645 1.00 36.50 314 GLN A O 1
ATOM 2371 N N . CYS A 1 315 ? -13.465 -36.921 43.959 1.00 31.61 315 CYS A N 1
ATOM 2372 C CA . CYS A 1 315 ? -14.493 -37.933 44.152 1.00 31.61 315 CYS A CA 1
ATOM 2373 C C . CYS A 1 315 ? -14.205 -38.656 45.467 1.00 31.61 315 CYS A C 1
ATOM 2375 O O . CYS A 1 315 ? -13.516 -39.671 45.482 1.00 31.61 315 CYS A O 1
ATOM 2377 N N . ASN A 1 316 ? -14.725 -38.123 46.569 1.00 34.66 316 ASN A N 1
ATOM 2378 C CA . ASN A 1 316 ? -14.897 -38.880 47.792 1.00 34.66 316 ASN A CA 1
ATOM 2379 C C . ASN A 1 316 ? -16.366 -39.294 47.836 1.00 34.66 316 ASN A C 1
ATOM 2381 O O . ASN A 1 316 ? -17.266 -38.459 47.941 1.00 34.66 316 ASN A O 1
ATOM 2385 N N . GLY A 1 317 ? -16.587 -40.585 47.607 1.00 40.25 317 GLY A N 1
ATOM 2386 C CA . GLY A 1 317 ? -17.887 -41.161 47.307 1.00 40.25 317 GLY A CA 1
ATOM 2387 C C . GLY A 1 317 ? -18.857 -41.100 48.475 1.00 40.25 317 GLY A C 1
ATOM 2388 O O . GLY A 1 317 ? -18.911 -42.033 49.261 1.00 40.25 317 GLY A O 1
ATOM 2389 N N . ASN A 1 318 ? -19.682 -40.056 48.517 1.00 31.56 318 ASN A N 1
ATOM 2390 C CA . ASN A 1 318 ? -20.953 -40.071 49.227 1.00 31.56 318 ASN A CA 1
ATOM 2391 C C . ASN A 1 318 ? -22.013 -39.381 48.367 1.00 31.56 318 ASN A C 1
ATOM 2393 O O . ASN A 1 318 ? -21.932 -38.189 48.073 1.00 31.56 318 ASN A O 1
ATOM 2397 N N . TYR A 1 31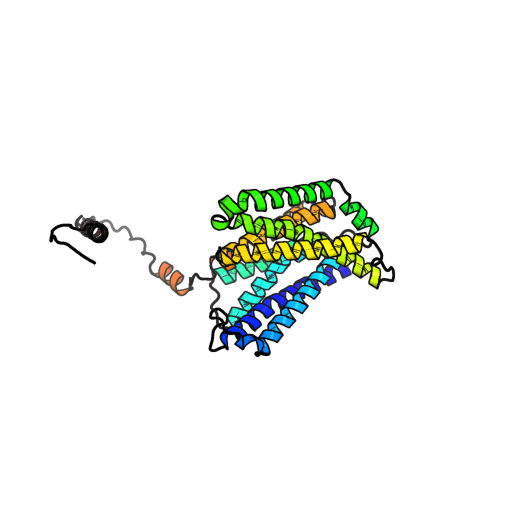9 ? -23.003 -40.167 47.949 1.00 31.55 319 TYR A N 1
ATOM 2398 C CA . TYR A 1 319 ? -24.201 -39.693 47.275 1.00 31.55 319 TYR A CA 1
ATOM 2399 C C . TYR A 1 319 ? -24.982 -38.782 48.226 1.00 31.55 319 TYR A C 1
ATOM 2401 O O . TYR A 1 319 ? -25.519 -39.245 49.230 1.00 31.55 319 TYR A O 1
ATOM 2409 N N . VAL A 1 320 ? -25.071 -37.496 47.893 1.00 33.25 320 VAL A N 1
ATOM 2410 C CA . VAL A 1 320 ? -26.054 -36.581 48.478 1.00 33.25 320 VAL A CA 1
ATOM 2411 C C . VAL A 1 320 ? -26.872 -36.011 47.327 1.00 33.25 320 VAL A C 1
ATOM 2413 O O . VAL A 1 320 ? -26.361 -35.303 46.463 1.00 33.25 320 VAL A O 1
ATOM 2416 N N . SER A 1 321 ? -28.146 -36.386 47.289 1.00 34.03 321 SER A N 1
ATOM 2417 C CA . SER A 1 321 ? -29.153 -35.890 46.355 1.00 34.03 321 SER A CA 1
ATOM 2418 C C . SER A 1 321 ? -29.390 -34.392 46.560 1.00 34.03 321 SER A C 1
ATOM 2420 O O . SER A 1 321 ? -29.751 -33.977 47.662 1.00 34.03 321 SER A O 1
ATOM 2422 N N . VAL A 1 322 ? -29.234 -33.592 45.503 1.00 34.19 322 VAL A N 1
ATOM 2423 C CA . VAL A 1 322 ? -29.601 -32.166 45.495 1.00 34.19 322 VAL A CA 1
ATOM 2424 C C . VAL A 1 322 ? -31.020 -32.014 44.916 1.00 34.19 322 VAL A C 1
ATOM 2426 O O . VAL A 1 322 ? -31.305 -32.659 43.905 1.00 34.19 322 VAL A O 1
ATOM 2429 N N . PRO A 1 323 ? -31.923 -31.206 45.512 1.00 35.78 323 PRO A N 1
ATOM 2430 C CA . PRO A 1 323 ? -33.326 -31.127 45.099 1.00 35.78 323 PRO A CA 1
ATOM 2431 C C . PRO A 1 323 ? -33.525 -30.341 43.795 1.00 35.78 323 PRO A C 1
ATOM 2433 O O . PRO A 1 323 ? -32.960 -29.265 43.601 1.00 35.78 323 PRO A O 1
ATOM 2436 N N . THR A 1 324 ? -34.416 -30.846 42.946 1.00 40.84 324 THR A N 1
ATOM 2437 C CA . THR A 1 324 ? -34.807 -30.353 41.613 1.00 40.84 324 THR A CA 1
ATOM 2438 C C . THR A 1 324 ? -35.635 -29.050 41.617 1.00 40.84 324 THR A C 1
ATOM 2440 O O . THR A 1 324 ? -36.431 -28.838 40.715 1.00 40.84 324 THR A O 1
ATOM 2443 N N . ALA A 1 325 ? -35.482 -28.164 42.607 1.00 40.62 325 ALA A N 1
ATOM 2444 C CA . ALA A 1 325 ? -36.358 -26.991 42.776 1.00 40.62 325 ALA A CA 1
ATOM 2445 C C . ALA A 1 325 ? -35.751 -25.646 42.317 1.00 40.62 325 ALA A C 1
ATOM 2447 O O . ALA A 1 325 ? -36.441 -24.638 42.294 1.00 40.62 325 ALA A O 1
ATOM 2448 N N . ALA A 1 326 ? -34.471 -25.599 41.929 1.00 40.31 326 ALA A N 1
ATOM 2449 C CA . ALA A 1 326 ? -33.783 -24.337 41.604 1.00 40.31 326 ALA A CA 1
ATOM 2450 C C . ALA A 1 326 ? -33.700 -24.008 40.096 1.00 40.31 326 ALA A C 1
ATOM 2452 O O . ALA A 1 326 ? -33.031 -23.045 39.714 1.00 40.31 326 ALA A O 1
ATOM 2453 N N . TYR A 1 327 ? -34.342 -24.805 39.234 1.00 34.88 327 TYR A N 1
ATOM 2454 C CA . TYR A 1 327 ? -34.320 -24.614 37.775 1.00 34.88 327 TYR A CA 1
ATOM 2455 C C . TYR A 1 327 ? -35.628 -24.056 37.192 1.00 34.88 327 TYR A C 1
ATOM 2457 O O . TYR A 1 327 ? -35.577 -23.425 36.140 1.00 34.88 327 TYR A O 1
ATOM 2465 N N . GLU A 1 328 ? -36.768 -24.205 37.871 1.00 38.78 328 GLU A N 1
ATOM 2466 C CA . GLU A 1 328 ? -38.066 -23.747 37.343 1.00 38.78 328 GLU A CA 1
ATOM 2467 C C . GLU A 1 328 ? -38.322 -22.245 37.570 1.00 38.78 328 GLU A C 1
ATOM 2469 O O . GLU A 1 328 ? -38.891 -21.586 36.705 1.00 38.78 328 GLU A O 1
ATOM 2474 N N . GLU A 1 329 ? -37.783 -21.640 38.635 1.00 38.69 329 GLU A N 1
ATOM 2475 C CA . GLU A 1 329 ? -38.012 -20.213 38.942 1.00 38.69 329 GLU A CA 1
ATOM 2476 C C . GLU A 1 329 ? -37.318 -19.253 37.949 1.00 38.69 329 GLU A C 1
ATOM 2478 O O . GLU A 1 329 ? -37.699 -18.091 37.796 1.00 38.69 329 GLU A O 1
ATOM 2483 N N . ARG A 1 330 ? -36.295 -19.727 37.222 1.00 38.16 330 ARG A N 1
ATOM 2484 C CA . ARG A 1 330 ? -35.537 -18.887 36.280 1.00 38.16 330 ARG A CA 1
ATOM 2485 C C . ARG A 1 330 ? -36.118 -18.863 34.861 1.00 38.16 330 ARG A C 1
ATOM 2487 O O . ARG A 1 330 ? -35.663 -18.050 34.058 1.00 38.16 330 ARG A O 1
ATOM 2494 N N . VAL A 1 331 ? -37.097 -19.720 34.560 1.00 41.34 331 VAL A N 1
ATOM 2495 C CA . VAL A 1 331 ? -37.753 -19.778 33.242 1.00 41.34 331 VAL A CA 1
ATOM 2496 C C . VAL A 1 331 ? -38.981 -18.856 33.202 1.00 41.34 331 VAL A C 1
ATOM 2498 O O . VAL A 1 331 ? -39.133 -18.108 32.241 1.00 41.34 331 VAL A O 1
ATOM 2501 N N . GLU A 1 332 ? -39.772 -18.762 34.279 1.00 41.12 332 GLU A N 1
ATOM 2502 C CA . GLU A 1 332 ? -40.953 -17.874 34.318 1.00 41.12 332 GLU A CA 1
ATOM 2503 C C . GLU A 1 332 ? -40.612 -16.371 34.304 1.00 41.12 332 GLU A C 1
ATOM 2505 O O . GLU A 1 332 ? -41.344 -15.566 33.725 1.00 41.12 332 GLU A O 1
ATOM 2510 N N . LEU A 1 333 ? -39.472 -15.959 34.871 1.00 38.22 333 LEU A N 1
ATOM 2511 C CA . LEU A 1 333 ? -39.072 -14.542 34.891 1.00 38.22 333 LEU A CA 1
ATOM 2512 C C . LEU A 1 333 ? -38.615 -14.000 33.524 1.00 38.22 333 LEU A C 1
ATOM 2514 O O . LEU A 1 333 ? -38.542 -12.779 33.349 1.00 38.22 333 LEU A O 1
ATOM 2518 N N . VAL A 1 334 ? -38.310 -14.874 32.559 1.00 42.38 334 VAL A N 1
ATOM 2519 C CA . VAL A 1 334 ? -37.891 -14.470 31.207 1.00 42.38 334 VAL A CA 1
ATOM 2520 C C . VAL A 1 334 ? -39.103 -14.264 30.287 1.00 42.38 334 VAL A C 1
ATOM 2522 O O . VAL A 1 334 ? -39.090 -13.322 29.493 1.00 42.38 334 VAL A O 1
ATOM 2525 N N . ASP A 1 335 ? -40.184 -15.032 30.457 1.00 40.91 335 ASP A N 1
ATOM 2526 C CA . ASP A 1 335 ? -41.388 -14.920 29.614 1.00 40.91 335 ASP A CA 1
ATOM 2527 C C . ASP A 1 335 ? -42.313 -13.746 29.994 1.00 40.91 335 ASP A C 1
ATOM 2529 O O . ASP A 1 335 ? -42.962 -13.153 29.129 1.00 40.91 335 ASP A O 1
ATOM 2533 N N . VAL A 1 336 ? -42.325 -13.302 31.258 1.00 44.72 336 VAL A N 1
ATOM 2534 C CA . VAL A 1 336 ? -43.202 -12.192 31.698 1.00 44.72 336 VAL A CA 1
ATOM 2535 C C . VAL A 1 336 ? -42.753 -10.823 31.160 1.00 44.72 336 VAL A C 1
ATOM 2537 O O . VAL A 1 336 ? -43.573 -9.917 30.988 1.00 44.72 336 VAL A O 1
ATOM 2540 N N . LYS A 1 337 ? -41.467 -10.639 30.831 1.00 39.03 337 LYS A N 1
ATOM 2541 C CA . LYS A 1 337 ? -40.958 -9.335 30.365 1.00 39.03 337 LYS A CA 1
ATOM 2542 C C . LYS A 1 337 ? -41.154 -9.086 28.868 1.00 39.03 337 LYS A C 1
ATOM 2544 O O . LYS A 1 337 ? -41.053 -7.937 28.442 1.00 39.03 337 LYS A O 1
ATOM 2549 N N . HIS A 1 338 ? -41.451 -10.125 28.086 1.00 39.81 338 HIS A N 1
ATOM 2550 C CA . HIS A 1 338 ? -41.612 -10.011 26.634 1.00 39.81 338 HIS A CA 1
ATOM 2551 C C . HIS A 1 338 ? -43.054 -9.713 26.181 1.00 39.81 338 HIS A C 1
ATOM 2553 O O . HIS A 1 338 ? -43.245 -9.341 25.025 1.00 39.81 338 HIS A O 1
ATOM 2559 N N . ASN A 1 339 ? -44.048 -9.803 27.077 1.00 36.28 339 ASN A N 1
ATOM 2560 C CA . ASN A 1 339 ? -45.475 -9.744 26.722 1.00 36.28 339 ASN A CA 1
ATOM 2561 C C . ASN A 1 339 ? -46.219 -8.449 27.125 1.00 36.28 339 ASN A C 1
ATOM 2563 O O . ASN A 1 339 ? -47.435 -8.377 26.985 1.00 36.28 339 ASN A O 1
ATOM 2567 N N . SER A 1 340 ? -45.529 -7.407 27.607 1.00 37.03 340 SER A N 1
ATOM 2568 C CA . SER A 1 340 ? -46.165 -6.172 28.118 1.00 37.03 340 SER A CA 1
ATOM 2569 C C . SER A 1 340 ? -46.073 -4.939 27.204 1.00 37.03 340 SER A C 1
ATOM 2571 O O . SER A 1 340 ? -46.364 -3.830 27.642 1.00 37.03 340 SER A O 1
ATOM 2573 N N . PHE A 1 341 ? -45.741 -5.105 25.918 1.00 35.44 341 PHE A N 1
ATOM 2574 C CA . PHE A 1 341 ? -45.764 -4.008 24.933 1.00 35.44 341 PHE A CA 1
ATOM 2575 C C . PHE A 1 341 ? -46.534 -4.368 23.651 1.00 35.44 341 PHE A C 1
ATOM 2577 O O . PHE A 1 341 ? -46.080 -4.102 22.545 1.00 35.44 341 PHE A O 1
ATOM 2584 N N . SER A 1 342 ? -47.710 -4.991 23.774 1.00 38.41 342 SER A N 1
ATOM 2585 C CA . SER A 1 342 ? -48.680 -5.037 22.670 1.00 38.41 342 SER A CA 1
ATOM 2586 C C . SER A 1 342 ? -50.087 -5.370 23.167 1.00 38.41 342 SER A C 1
ATOM 2588 O O . SER A 1 342 ? -50.473 -6.532 23.206 1.00 38.41 342 SER A O 1
ATOM 2590 N N . SER A 1 343 ? -50.859 -4.346 23.542 1.00 30.34 343 SER A N 1
ATOM 2591 C CA . SER A 1 343 ? -52.330 -4.387 23.507 1.00 30.34 343 SER A CA 1
ATOM 2592 C C . SER A 1 343 ? -52.914 -3.011 23.843 1.00 30.34 343 SER A C 1
ATOM 2594 O O . SER A 1 343 ? -52.876 -2.573 24.992 1.00 30.34 343 SER A O 1
ATOM 2596 N N . ALA A 1 344 ? -53.452 -2.335 22.823 1.00 37.66 344 ALA A N 1
ATOM 2597 C CA . ALA A 1 344 ? -54.386 -1.217 22.963 1.00 37.66 344 ALA A CA 1
ATOM 2598 C C . ALA A 1 344 ? -55.724 -1.685 23.577 1.00 37.66 344 ALA A C 1
ATOM 2600 O O . ALA A 1 344 ? -56.000 -2.888 23.591 1.00 37.66 344 ALA A O 1
ATOM 2601 N N . PRO A 1 345 ? -56.601 -0.751 23.987 1.00 34.53 345 PRO A N 1
ATOM 2602 C CA . PRO A 1 345 ? -57.971 -0.870 23.492 1.00 34.53 345 PRO A CA 1
ATOM 2603 C C . PRO A 1 345 ? -58.615 0.456 23.062 1.00 34.53 345 PRO A C 1
ATOM 2605 O O . PRO A 1 345 ? -58.242 1.551 23.475 1.00 34.53 345 PRO A O 1
ATOM 2608 N N . ASP A 1 346 ? -59.604 0.269 22.198 1.00 30.70 346 ASP A N 1
ATOM 2609 C CA . ASP A 1 346 ? -60.377 1.230 21.424 1.00 30.70 346 ASP A CA 1
ATOM 2610 C C . ASP A 1 346 ? -61.753 1.518 22.077 1.00 30.70 346 ASP A C 1
ATOM 2612 O O . ASP A 1 346 ? -62.188 0.782 22.970 1.00 30.70 346 ASP A O 1
ATOM 2616 N N . SER A 1 347 ? -62.476 2.504 21.521 1.00 30.97 347 SER A N 1
ATOM 2617 C CA . SER A 1 347 ? -63.893 2.899 21.747 1.00 30.97 347 SER A CA 1
ATOM 2618 C C . SER A 1 347 ? -64.165 3.894 22.907 1.00 30.97 347 SER A C 1
ATOM 2620 O O . SER A 1 347 ? -63.654 3.734 24.004 1.00 30.97 347 SER A O 1
ATOM 2622 N N . THR A 1 348 ? -64.960 4.974 22.797 1.00 31.11 348 THR A N 1
ATOM 2623 C CA . THR A 1 348 ? -66.175 5.257 22.005 1.00 31.11 348 THR A CA 1
ATOM 2624 C C . THR A 1 348 ? -66.468 6.778 21.882 1.00 31.11 348 THR A C 1
ATOM 2626 O O . THR A 1 348 ? -66.204 7.543 22.799 1.00 31.11 348 THR A O 1
ATOM 2629 N N . MET A 1 349 ? -67.092 7.157 20.752 1.00 30.11 349 MET A N 1
ATOM 2630 C CA . MET A 1 349 ? -68.093 8.226 20.493 1.00 30.11 349 MET A CA 1
ATOM 2631 C C . MET A 1 349 ? -68.007 9.630 21.142 1.00 30.11 349 MET A C 1
ATOM 2633 O O . MET A 1 349 ? -68.206 9.769 22.338 1.00 30.11 349 MET A O 1
ATOM 2637 N N . TYR A 1 350 ? -68.052 10.683 20.303 1.00 29.23 350 TYR A N 1
ATOM 2638 C CA . TYR A 1 350 ? -69.189 11.631 20.257 1.00 29.23 350 TYR A CA 1
ATOM 2639 C C . TYR A 1 350 ? -69.275 12.372 18.901 1.00 29.23 350 TYR A C 1
ATOM 2641 O O . TYR A 1 350 ? -68.271 12.702 18.277 1.00 29.23 350 TYR A O 1
ATOM 2649 N N . LYS A 1 351 ? -70.518 12.563 18.443 1.00 35.72 351 LYS A N 1
ATOM 2650 C CA . LYS A 1 351 ? -70.987 13.188 17.191 1.00 35.72 351 LYS A CA 1
ATOM 2651 C C . LYS A 1 351 ? -70.941 14.730 17.207 1.00 35.72 351 LYS A C 1
ATOM 2653 O O . LYS A 1 351 ? -70.961 15.329 18.275 1.00 35.72 351 LYS A O 1
ATOM 2658 N N . ASN A 1 352 ? -71.145 15.286 16.000 1.00 30.48 352 ASN A N 1
ATOM 2659 C CA . ASN A 1 352 ? -71.528 16.661 15.601 1.00 30.48 352 ASN A CA 1
ATOM 2660 C C . ASN A 1 352 ? -70.336 17.600 15.345 1.00 30.48 352 ASN A C 1
ATOM 2662 O O . ASN A 1 352 ? -69.412 17.639 16.134 1.00 30.48 352 ASN A O 1
ATOM 2666 N N . GLY A 1 353 ? -70.260 18.404 14.283 1.00 31.11 353 GLY A N 1
ATOM 2667 C CA . GLY A 1 353 ? -71.236 18.825 13.281 1.00 31.11 353 GLY A CA 1
ATOM 2668 C C . GLY A 1 353 ? -71.029 20.323 12.994 1.00 31.11 353 GLY A C 1
ATOM 2669 O O . GLY A 1 353 ? -70.942 21.100 13.933 1.00 31.11 353 GLY A O 1
ATOM 2670 N N . HIS A 1 354 ? -71.030 20.691 11.706 1.00 33.34 354 HIS A N 1
ATOM 2671 C CA . HIS A 1 354 ? -71.197 22.040 11.126 1.00 33.34 354 HIS A CA 1
ATOM 2672 C C . HIS A 1 354 ? -70.061 23.087 11.120 1.00 33.34 354 HIS A C 1
ATOM 2674 O O . HIS A 1 354 ? -69.565 23.467 12.168 1.00 33.34 354 HIS A O 1
ATOM 2680 N N . ARG A 1 355 ? -69.871 23.646 9.897 1.00 38.88 355 ARG A N 1
ATOM 2681 C CA . ARG A 1 355 ? -69.694 25.073 9.493 1.00 38.88 355 ARG A CA 1
ATOM 2682 C C . ARG A 1 355 ? -68.535 25.858 10.149 1.00 38.88 355 ARG A C 1
ATOM 2684 O O . ARG A 1 355 ? -68.405 25.856 11.359 1.00 38.88 355 ARG A O 1
ATOM 2691 N N . SER A 1 356 ? -67.695 26.615 9.447 1.00 39.03 356 SER A N 1
ATOM 2692 C CA . SER A 1 356 ? -67.771 27.297 8.144 1.00 39.03 356 SER A CA 1
ATOM 2693 C C . SER A 1 356 ? -66.372 27.470 7.562 1.00 39.03 356 SER A C 1
ATOM 2695 O O . SER A 1 356 ? -65.407 27.370 8.352 1.00 39.03 356 SER A O 1
#

Solvent-accessible surface area (backbone atoms only — not comparable to full-atom values): 19000 Å² total; per-residue (Å²): 117,66,65,65,49,37,38,51,49,12,51,51,30,30,53,50,13,17,48,32,38,8,46,14,56,43,40,30,50,53,38,53,67,73,43,93,60,47,58,94,76,77,35,70,68,53,82,74,38,68,50,28,52,51,14,50,52,33,32,53,52,12,51,52,32,38,51,53,10,38,47,35,30,42,57,63,37,51,56,61,39,50,56,50,11,57,45,40,24,55,56,46,33,32,72,78,71,65,44,81,76,26,60,57,30,54,50,10,44,52,36,27,52,52,10,44,50,38,20,58,73,31,40,64,78,67,78,86,63,70,43,68,67,57,48,50,53,32,59,68,32,68,68,29,44,52,50,53,50,51,44,52,52,50,39,50,48,35,61,75,57,42,35,83,76,40,35,92,78,36,62,62,48,31,32,46,41,25,9,46,42,41,21,54,29,51,54,28,48,30,51,50,26,34,40,50,56,33,34,76,74,71,49,73,42,79,80,39,68,67,51,52,52,34,51,51,48,32,57,53,32,50,53,53,28,54,54,30,48,49,54,35,55,73,77,39,61,57,57,58,49,50,46,52,31,51,50,45,23,43,51,36,28,37,50,47,40,38,51,42,69,45,55,60,83,80,51,57,69,66,31,56,51,34,29,52,52,10,48,56,35,26,50,51,9,44,40,36,34,39,71,37,64,85,47,81,65,48,70,71,59,58,52,45,57,67,67,67,50,74,75,76,77,78,87,70,93,68,94,74,89,79,80,91,71,83,66,64,72,68,55,60,68,59,59,65,74,74,68,79,85,78,80,86,89,83,88,82,88,85,86,86,82,82,88,132

Sequence (356 aa):
MSETRDFYIGLGLATSSSVLIGSSFIVKKKALQALSVRAGQGGYGYLRDPLWWLGMTMMASGECINFAAYAFAPATMVTPLGALSVLVSAVLASRMLGEKLNILGKIGCLVCLLGSTVVVLHAPKEQNLNTLAELSEKLHDPGFVIYAFVVVVTVVVLIFYLEPRYGQKNPLVYVTVTGAIGSLTVMACKGLGVVIKQTLQGDNQLTNWLSWMLLVSVAFCISVQMIYLNKALDVFNTSVVTPILYVVFTSCVILASAILFKEWGGLPPDDIAGVLCGFFTVVSGIFLLQAFKDMSISMNNLARVKKDAPALPQCNGNYVSVPTAAYEERVELVDVKHNSFSSAPDSTMYKNGHRS

Secondary structure (DSSP, 8-state):
-HHHHHHHHHHHHHHHHHHHHHHHHHHHHHHHHT-SS-GGGT--GGGG-HHHHHHHHHHHHHHHHHHHHHTTS-HHHHHHHTHHHHHHHHHHHHHHS-----HHHHHHHHHHHHHHHHHHHHS-------SHHHHHHHHHSHHHHHHHHHHHHHHHHIIIIIHHHHTTT-THHHHHHHHHHHHHHHHHHHHHHHHHHHHHTT--GGGSHHHHHHHHHHHHHHHHHHHHHHHHHHHS-HHHHHHHHHHHHHHHHHHHHHHHH-TTTTS-HHHHHHHHHHHHHHHHHHHHHHHTTT----HHHHHHHHHSSPPPP-------PPPTTSSSHHHHHHHTTSSSS---------------

Foldseek 3Di:
DVLVVLAVLLVVLLLQLLLLLLVLVQLLVVLQVVDPDHVVNVDPPSVPPVSNVSSVVSNVVSVVSLLLSLLRHFLLQSLLSNLSSVLSNVVCCCVPVVQDQAPLLVVLSVLLVQLSVLLSVLPFSADDPLDLVVLVVLCPPPLLVVLLVVLVVLLVCLVPPVCVPCVLPDLCSLLLNLQSLLLLLSSLSSSLSSQVSVVVVVNNCVPPPVNVVSVVSNVVSVVSNVVSLVSSVVRDPCLVSVLSSSLNNSVNNNSSSCSSRVSPVPGDVVSVVSSVSSSVSSSSSSNSNSVCVPPRPDVVVVVVVVVPPDDDPPCPDDDDDDDPPPPPVVVVVVVVVVPPPDDDDDDDDDDDDDDD